Protein AF-S2EIC0-F1 (afdb_monomer_lite)

Secondary structure (DSSP, 8-state):
-EEE-PPPHHHHHHHHHHHHHHHHHHHHHTS-TTS-EEEEEEE-S---HHHHHHHHHHHHHHHHHHHHHSEEEEEETTEEEEEEEGGGHHHHHHHHHHHT--SS-BPPP----HHHHHHHHHHHHHTTS-TTS-EEEEEE-HHHHHT-STTHHHHHHHHHHHHHT-TTEEEEEEEEEES--PPPEEEEETTEEEEEEE-SS-EEEEEEEE-TT--S-PPPHHHHHHHHHHHHH-TTTT-

Foldseek 3Di:
DEEEQDDDPQLVLQVVLQVLLVVLLVCLQPVDPVWGKAKWKEAAGRDDPVRSVVVSVVVVVQSVVCSVVQKGWDDDPRMTMIIGTPVCVVVRVVVCVVVVTDDRYHTHDDPDPVLVSVLVVLVVVVVVDDLVAADEYEYEDASVVSPPDPCVVVSLVSNLVSQQVRLNYFKYKYKYKDFDDDDWDWDDDPLWIWTWDDDPGMIMIMIIHGHPNNDPDDDDPVNSVVVVVCVVPDPDPDD

Organism: NCBI:txid859192

Structure (mmCIF, N/CA/C/O backbone):
data_AF-S2EIC0-F1
#
_entry.id   AF-S2EIC0-F1
#
loop_
_atom_site.group_PDB
_atom_site.id
_atom_site.type_symbol
_atom_site.label_atom_id
_atom_site.label_alt_id
_atom_site.label_comp_id
_atom_site.label_asym_id
_atom_site.label_entity_id
_atom_site.label_seq_id
_atom_site.pdbx_PDB_ins_code
_atom_site.Cartn_x
_atom_site.Cartn_y
_atom_site.Cartn_z
_atom_site.occupancy
_atom_site.B_iso_or_equiv
_atom_site.auth_seq_id
_atom_site.auth_comp_id
_atom_site.auth_asym_id
_atom_site.auth_atom_id
_atom_site.pdbx_PDB_model_num
ATOM 1 N N . GLU A 1 1 ? -9.854 -8.308 19.779 1.00 81.88 1 GLU A N 1
ATOM 2 C CA . GLU A 1 1 ? -10.122 -9.154 18.598 1.00 81.88 1 GLU A CA 1
ATOM 3 C C . GLU A 1 1 ? -9.111 -8.840 17.506 1.00 81.88 1 GLU A C 1
ATOM 5 O O . GLU A 1 1 ? -8.704 -7.685 17.409 1.00 81.88 1 GLU A O 1
ATOM 10 N N . ILE A 1 2 ? -8.648 -9.852 16.765 1.00 85.06 2 ILE A N 1
ATOM 11 C CA . ILE A 1 2 ? -7.744 -9.679 15.619 1.00 85.06 2 ILE A CA 1
ATOM 12 C C . ILE A 1 2 ? -8.502 -10.135 14.379 1.00 85.06 2 ILE A C 1
ATOM 14 O O . ILE A 1 2 ? -8.907 -11.291 14.309 1.00 85.06 2 ILE A O 1
ATOM 18 N N . THR A 1 3 ? -8.652 -9.247 13.405 1.00 87.62 3 THR A N 1
ATOM 19 C CA . THR A 1 3 ? -9.313 -9.534 12.131 1.00 87.62 3 THR A CA 1
ATOM 20 C C . THR A 1 3 ? -8.455 -9.055 10.964 1.00 87.62 3 THR A C 1
ATOM 22 O O . THR A 1 3 ? -7.596 -8.191 11.117 1.00 87.62 3 THR A O 1
ATOM 25 N N . GLU A 1 4 ? -8.725 -9.575 9.771 1.00 85.75 4 GLU A N 1
ATOM 26 C CA . GLU A 1 4 ? -8.121 -9.128 8.518 1.00 85.75 4 GLU A CA 1
ATOM 27 C C . GLU A 1 4 ? -9.155 -8.420 7.631 1.00 85.75 4 GLU A C 1
ATOM 29 O O . GLU A 1 4 ? -10.328 -8.813 7.593 1.00 85.75 4 GLU A O 1
ATOM 34 N N . LEU A 1 5 ? -8.739 -7.356 6.939 1.00 83.19 5 LEU A N 1
ATOM 35 C CA . LEU A 1 5 ? -9.515 -6.753 5.861 1.00 83.19 5 LEU A CA 1
ATOM 36 C C . LEU A 1 5 ? -9.066 -7.362 4.533 1.00 83.19 5 LEU A C 1
ATOM 38 O O . LEU A 1 5 ? -7.955 -7.132 4.067 1.00 83.19 5 LEU A O 1
ATOM 42 N N . THR A 1 6 ? -9.947 -8.127 3.891 1.00 82.12 6 THR A N 1
ATOM 43 C CA . THR A 1 6 ? -9.645 -8.666 2.562 1.00 82.12 6 THR A CA 1
ATOM 44 C C . THR A 1 6 ? -9.533 -7.526 1.546 1.00 82.12 6 THR A C 1
ATOM 46 O O . THR A 1 6 ? -10.425 -6.672 1.536 1.00 82.12 6 THR A O 1
ATOM 49 N N . PRO A 1 7 ? -8.544 -7.525 0.637 1.00 77.56 7 PRO A N 1
ATOM 50 C CA . PRO A 1 7 ? -8.437 -6.515 -0.416 1.00 77.56 7 PRO A CA 1
ATOM 51 C C . PRO A 1 7 ? -9.708 -6.421 -1.273 1.00 77.56 7 PRO A C 1
ATOM 53 O O . PRO A 1 7 ? -10.379 -7.435 -1.507 1.00 77.56 7 PRO A O 1
ATOM 56 N N . SER A 1 8 ? -10.039 -5.217 -1.751 1.00 80.44 8 SER A N 1
ATOM 57 C CA . SER A 1 8 ? -11.123 -5.020 -2.722 1.00 80.44 8 SER A CA 1
ATOM 58 C C . SER A 1 8 ? -10.801 -5.750 -4.028 1.00 80.44 8 SER A C 1
ATOM 60 O O . SER A 1 8 ? -9.645 -6.067 -4.302 1.00 80.44 8 SER A O 1
ATOM 62 N N . VAL A 1 9 ? -11.813 -6.020 -4.858 1.00 81.69 9 VAL A N 1
ATOM 63 C CA . VAL A 1 9 ? -11.586 -6.626 -6.184 1.00 81.69 9 VAL A CA 1
ATOM 64 C C . VAL A 1 9 ? -10.608 -5.774 -6.999 1.00 81.69 9 VAL A C 1
ATOM 66 O O . VAL A 1 9 ? -9.634 -6.303 -7.521 1.00 81.69 9 VAL A O 1
ATOM 69 N N . GLN A 1 10 ? -10.799 -4.453 -6.995 1.00 78.69 10 GLN A N 1
ATOM 70 C CA . GLN A 1 10 ? -9.907 -3.511 -7.670 1.00 78.69 10 GLN A CA 1
ATOM 71 C C . GLN A 1 10 ? -8.484 -3.541 -7.094 1.00 78.69 10 GLN A C 1
ATOM 73 O O . GLN A 1 10 ? -7.528 -3.605 -7.859 1.00 78.69 10 GLN A O 1
ATOM 78 N N . ALA A 1 11 ? -8.323 -3.586 -5.765 1.00 79.50 11 ALA A N 1
ATOM 79 C CA . ALA A 1 11 ? -7.004 -3.721 -5.144 1.00 79.50 11 ALA A CA 1
ATOM 80 C C . ALA A 1 11 ? -6.322 -5.044 -5.531 1.00 79.50 11 ALA A C 1
ATOM 82 O O . ALA A 1 11 ? -5.130 -5.057 -5.823 1.00 79.50 11 ALA A O 1
ATOM 83 N N . LYS A 1 12 ? -7.065 -6.160 -5.598 1.00 84.00 12 LYS A N 1
ATOM 84 C CA . LYS A 1 12 ? -6.517 -7.450 -6.056 1.00 84.00 12 LYS A CA 1
ATOM 85 C C . LYS A 1 12 ? -6.036 -7.382 -7.503 1.00 84.00 12 LYS A C 1
ATOM 87 O O . LYS A 1 12 ? -4.957 -7.885 -7.805 1.00 84.00 12 LYS A O 1
ATOM 92 N N . GLU A 1 13 ? -6.813 -6.770 -8.390 1.00 84.38 13 GLU A N 1
ATOM 93 C CA . GLU A 1 13 ? -6.447 -6.599 -9.802 1.00 84.38 13 GLU A CA 1
ATOM 94 C C . GLU A 1 13 ? -5.224 -5.685 -9.972 1.00 84.38 13 GLU A C 1
ATOM 96 O O . GLU A 1 13 ? -4.312 -5.994 -10.746 1.00 84.38 13 GLU A O 1
ATOM 101 N N . SER A 1 14 ? -5.172 -4.592 -9.208 1.00 85.50 14 SER A N 1
ATOM 102 C CA . SER A 1 14 ? -4.033 -3.675 -9.147 1.00 85.50 14 SER A CA 1
ATOM 103 C C . SER A 1 14 ? -2.765 -4.364 -8.643 1.00 85.50 14 SER A C 1
ATOM 105 O O . SER A 1 14 ? -1.735 -4.289 -9.312 1.00 85.50 14 SER A O 1
ATOM 107 N N . ASN A 1 15 ? -2.850 -5.113 -7.539 1.00 83.75 15 ASN A N 1
ATOM 108 C CA . ASN A 1 15 ? -1.726 -5.884 -7.000 1.00 83.75 15 ASN A CA 1
ATOM 109 C C . ASN A 1 15 ? -1.247 -6.942 -7.998 1.00 83.75 15 ASN A C 1
ATOM 111 O O . ASN A 1 15 ? -0.061 -7.019 -8.281 1.00 83.75 15 ASN A O 1
ATOM 115 N N . THR A 1 16 ? -2.169 -7.682 -8.622 1.00 88.19 16 THR A N 1
ATOM 116 C CA . THR A 1 16 ? -1.823 -8.680 -9.651 1.00 88.19 16 THR A CA 1
ATOM 117 C C . THR A 1 16 ? -1.050 -8.044 -10.809 1.00 88.19 16 THR A C 1
ATOM 119 O O . THR A 1 16 ? -0.043 -8.581 -11.264 1.00 88.19 16 THR A O 1
ATOM 122 N N . THR A 1 17 ? -1.501 -6.875 -11.274 1.00 90.31 17 THR A N 1
ATOM 123 C CA . THR A 1 17 ? -0.825 -6.119 -12.339 1.00 90.31 17 THR A CA 1
ATOM 124 C C . THR A 1 17 ? 0.588 -5.713 -11.914 1.00 90.31 17 THR A C 1
ATOM 126 O O . THR A 1 17 ? 1.543 -5.897 -12.672 1.00 90.31 17 THR A O 1
ATOM 129 N N . PHE A 1 18 ? 0.721 -5.167 -10.704 1.00 90.62 18 PHE A N 1
ATOM 130 C CA . PHE A 1 18 ? 1.993 -4.710 -10.155 1.00 90.62 18 PHE A CA 1
ATOM 131 C C . PHE A 1 18 ? 2.989 -5.856 -9.952 1.00 90.62 18 PHE A C 1
ATOM 133 O O . PHE A 1 18 ? 4.148 -5.735 -10.351 1.00 90.62 18 PHE A O 1
ATOM 140 N N . ASP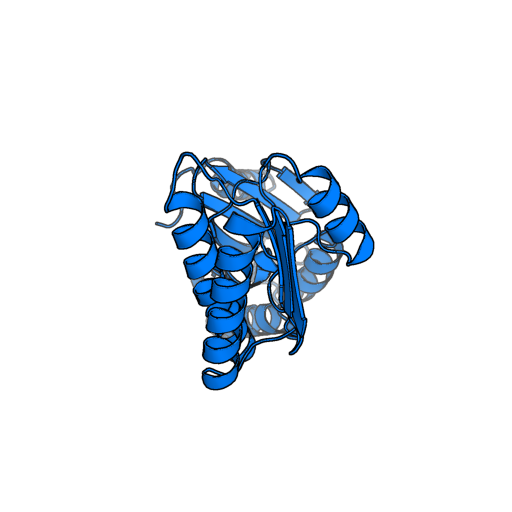 A 1 19 ? 2.542 -6.970 -9.375 1.00 87.88 19 ASP A N 1
ATOM 141 C CA . ASP A 1 19 ? 3.379 -8.117 -9.020 1.00 87.88 19 ASP A CA 1
ATOM 142 C C . ASP A 1 19 ? 3.948 -8.809 -10.261 1.00 87.88 19 ASP A C 1
ATOM 144 O O . ASP A 1 19 ? 5.146 -9.098 -10.324 1.00 87.88 19 ASP A O 1
ATOM 148 N N . GLU A 1 20 ? 3.121 -9.032 -11.285 1.00 92.81 20 GLU A N 1
ATOM 149 C CA . GLU A 1 20 ? 3.559 -9.672 -12.529 1.00 92.81 20 GLU A CA 1
ATOM 150 C C . GLU A 1 20 ? 4.578 -8.809 -13.286 1.00 92.81 20 GLU A C 1
ATOM 152 O O . GLU A 1 20 ? 5.596 -9.317 -13.765 1.00 92.81 20 GLU A O 1
ATOM 157 N N . ILE A 1 21 ? 4.371 -7.489 -13.340 1.00 93.00 21 ILE A N 1
ATOM 158 C CA . ILE A 1 21 ? 5.347 -6.573 -13.944 1.00 93.00 21 ILE A CA 1
ATOM 159 C C . ILE A 1 21 ? 6.628 -6.518 -13.104 1.00 93.00 21 ILE A C 1
ATOM 161 O O . ILE A 1 21 ? 7.723 -6.669 -13.652 1.00 93.00 21 ILE A O 1
ATOM 165 N N . SER A 1 22 ? 6.512 -6.366 -11.782 1.00 89.06 22 SER A N 1
ATOM 166 C CA . SER A 1 22 ? 7.652 -6.350 -10.855 1.00 89.06 22 SER A CA 1
ATOM 167 C C . SER A 1 22 ? 8.526 -7.582 -11.033 1.00 89.06 22 SER A C 1
ATOM 169 O O . SER A 1 22 ? 9.744 -7.474 -11.176 1.00 89.06 22 SER A O 1
ATOM 171 N N . LYS A 1 23 ? 7.908 -8.764 -11.094 1.00 90.19 23 LYS A N 1
ATOM 172 C CA . LYS A 1 23 ? 8.591 -10.040 -11.306 1.00 90.19 23 LYS A CA 1
ATOM 173 C C . LYS A 1 23 ? 9.424 -10.034 -12.587 1.00 90.19 23 LYS A C 1
ATOM 175 O O . LYS A 1 23 ? 10.588 -10.432 -12.549 1.00 90.19 23 LYS A O 1
ATOM 180 N N . VAL A 1 24 ? 8.872 -9.547 -13.699 1.00 93.12 24 VAL A N 1
ATOM 181 C CA . VAL A 1 24 ? 9.588 -9.455 -14.984 1.00 93.12 24 VAL A CA 1
ATOM 182 C C . VAL A 1 24 ? 10.775 -8.494 -14.896 1.00 93.12 24 VAL A C 1
ATOM 184 O O . VAL A 1 24 ? 11.861 -8.821 -15.386 1.00 93.12 24 VAL A O 1
ATOM 187 N N . LEU A 1 25 ? 10.598 -7.337 -14.251 1.00 90.56 25 LEU A N 1
ATOM 188 C CA . LEU A 1 25 ? 11.666 -6.352 -14.050 1.00 90.56 25 LEU A CA 1
ATOM 189 C C . LEU A 1 25 ? 12.803 -6.927 -13.196 1.00 90.56 25 LEU A C 1
ATOM 191 O O . LEU A 1 25 ? 13.965 -6.878 -13.603 1.00 90.56 25 LEU A O 1
ATOM 195 N N . PHE A 1 26 ? 12.475 -7.534 -12.052 1.00 87.00 26 PHE A N 1
ATOM 196 C CA . PHE A 1 26 ? 13.451 -8.149 -11.152 1.00 87.00 26 PHE A CA 1
ATOM 197 C C . PHE A 1 26 ? 14.226 -9.281 -11.832 1.00 87.00 26 PHE A C 1
ATOM 199 O O . PHE A 1 26 ? 15.456 -9.304 -11.776 1.00 87.00 26 PHE A O 1
ATOM 206 N N . GLN A 1 27 ? 13.536 -10.184 -12.533 1.00 88.25 27 GLN A N 1
ATOM 207 C CA . GLN A 1 27 ? 14.180 -11.281 -13.261 1.00 88.25 27 GLN A CA 1
ATOM 208 C C . GLN A 1 27 ? 15.156 -10.778 -14.331 1.00 88.25 27 GLN A C 1
ATOM 210 O O . GLN A 1 27 ? 16.226 -11.357 -14.514 1.00 88.25 27 GLN A O 1
ATOM 215 N N . ASN A 1 28 ? 14.817 -9.695 -15.035 1.00 87.00 28 ASN A N 1
ATOM 216 C CA . ASN A 1 28 ? 15.671 -9.157 -16.092 1.00 87.00 28 ASN A CA 1
ATOM 217 C C . ASN A 1 28 ? 16.837 -8.317 -15.576 1.00 87.00 28 ASN A C 1
ATOM 219 O O . ASN A 1 28 ? 17.899 -8.338 -16.203 1.00 87.00 28 ASN A O 1
ATOM 223 N N . ARG A 1 29 ? 16.669 -7.627 -14.444 1.00 81.81 29 ARG A N 1
ATOM 224 C CA . ARG A 1 29 ? 17.733 -6.842 -13.806 1.00 81.81 29 ARG A CA 1
ATOM 225 C C . ARG A 1 29 ? 18.916 -7.713 -13.383 1.00 81.81 29 ARG A C 1
ATOM 227 O O . ARG A 1 29 ? 20.058 -7.298 -13.540 1.00 81.81 29 ARG A O 1
ATOM 234 N N . PHE A 1 30 ? 18.649 -8.923 -12.890 1.00 76.69 30 PHE A N 1
ATOM 235 C CA . PHE A 1 30 ? 19.679 -9.843 -12.390 1.00 76.69 30 PHE A CA 1
ATOM 236 C C . PHE A 1 30 ? 20.139 -10.898 -13.405 1.00 76.69 30 PHE A C 1
ATOM 238 O O . PHE A 1 30 ? 20.961 -11.749 -13.072 1.00 76.69 30 PHE A O 1
ATOM 245 N N . LYS A 1 31 ? 19.635 -10.860 -14.645 1.00 81.75 31 LYS A N 1
ATOM 246 C CA . LYS A 1 31 ? 19.957 -11.869 -15.666 1.00 81.75 31 LYS A CA 1
ATOM 247 C C . LYS A 1 31 ? 21.426 -11.833 -16.110 1.00 81.75 31 LYS A C 1
ATOM 249 O O . LYS A 1 31 ? 21.977 -12.879 -16.435 1.00 81.75 31 LYS A O 1
ATOM 254 N N . ASP A 1 32 ? 22.051 -10.655 -16.127 1.00 79.69 32 ASP A N 1
ATOM 255 C CA . ASP A 1 32 ? 23.472 -10.479 -16.450 1.00 79.69 32 ASP A CA 1
ATOM 256 C C . ASP A 1 32 ? 24.125 -9.498 -15.455 1.00 79.69 32 ASP A C 1
ATOM 258 O O . ASP A 1 32 ? 23.888 -8.290 -15.543 1.00 79.69 32 ASP A O 1
ATOM 262 N N . PRO A 1 33 ? 24.974 -9.980 -14.527 1.00 74.75 33 PRO A N 1
ATOM 263 C CA . PRO A 1 33 ? 25.635 -9.133 -13.534 1.00 74.75 33 PRO A CA 1
ATOM 264 C C . PRO A 1 33 ? 26.516 -8.030 -14.134 1.00 74.75 33 PRO A C 1
ATOM 266 O O . PRO A 1 33 ? 26.789 -7.042 -13.455 1.00 74.75 33 PRO A O 1
ATOM 269 N N . LYS A 1 34 ? 26.983 -8.194 -15.381 1.00 77.38 34 LYS A N 1
ATOM 270 C CA . LYS A 1 34 ? 27.859 -7.235 -16.074 1.00 77.38 34 LYS A CA 1
ATOM 271 C C . LYS A 1 34 ? 27.089 -6.205 -16.900 1.00 77.38 34 LYS A C 1
ATOM 273 O O . LYS A 1 34 ? 27.699 -5.27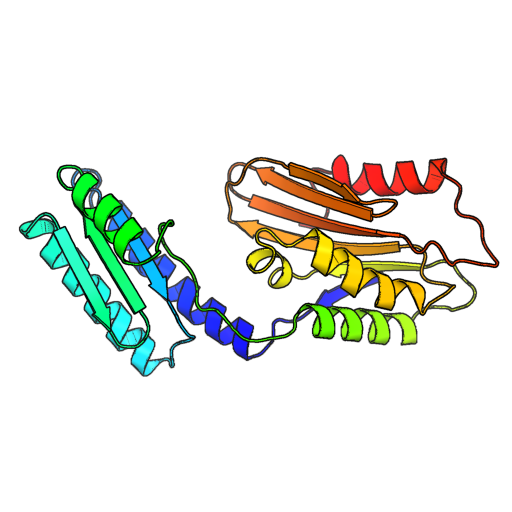3 -17.415 1.00 77.38 34 LYS A O 1
ATOM 278 N N . LYS A 1 35 ? 25.778 -6.385 -17.061 1.00 81.06 35 LYS A N 1
ATOM 279 C CA . LYS A 1 35 ? 24.897 -5.517 -17.850 1.00 81.06 35 LYS A CA 1
ATOM 280 C C . LYS A 1 35 ? 23.651 -5.193 -17.042 1.00 81.06 35 LYS A C 1
ATOM 282 O O . LYS A 1 35 ? 22.539 -5.574 -17.415 1.00 81.06 35 LYS A O 1
ATOM 287 N N . GLN A 1 36 ? 23.861 -4.520 -15.913 1.00 86.50 36 GLN A N 1
ATOM 288 C CA . GLN A 1 36 ? 22.753 -4.069 -15.085 1.00 86.50 36 GLN A CA 1
ATOM 289 C C . GLN A 1 36 ? 21.907 -3.065 -15.866 1.00 86.50 36 GLN A C 1
ATOM 291 O O . GLN A 1 36 ? 22.418 -2.159 -16.521 1.00 86.50 36 GLN A O 1
ATOM 296 N N . ILE A 1 37 ? 20.596 -3.277 -15.813 1.00 92.25 37 ILE A N 1
ATOM 297 C CA . ILE A 1 37 ? 19.609 -2.389 -16.415 1.00 92.25 37 ILE A CA 1
ATOM 298 C C . ILE A 1 37 ? 18.901 -1.678 -15.278 1.00 92.25 37 ILE A C 1
ATOM 300 O O . ILE A 1 37 ? 18.355 -2.310 -14.369 1.00 92.25 37 ILE A O 1
ATOM 304 N N . ASN A 1 38 ? 18.911 -0.358 -15.355 1.00 92.81 38 ASN A N 1
ATOM 305 C CA . ASN A 1 38 ? 18.176 0.521 -14.470 1.00 92.81 38 ASN A CA 1
ATOM 306 C C . ASN A 1 38 ? 16.827 0.834 -15.114 1.00 92.81 38 ASN A C 1
ATOM 308 O O . ASN A 1 38 ? 16.725 0.924 -16.337 1.00 92.81 38 ASN A O 1
ATOM 312 N N . CYS A 1 39 ? 15.788 0.965 -14.298 1.00 94.81 39 CYS A N 1
ATOM 313 C CA . CYS A 1 39 ? 14.422 1.153 -14.765 1.00 94.81 39 CYS A CA 1
ATOM 314 C C . CYS A 1 39 ? 13.718 2.202 -13.909 1.00 94.81 39 CYS A C 1
ATOM 316 O O . CYS A 1 39 ? 13.943 2.263 -12.700 1.00 94.81 39 CYS A O 1
ATOM 318 N N . LEU A 1 40 ? 12.854 2.984 -14.548 1.00 94.56 40 LEU A N 1
ATOM 319 C CA . LEU A 1 40 ? 11.779 3.736 -13.912 1.00 94.56 40 LEU A CA 1
ATOM 320 C C . LEU A 1 40 ? 10.476 3.341 -14.601 1.00 94.56 40 LEU A C 1
ATOM 322 O O . LEU A 1 40 ? 10.443 3.176 -15.823 1.00 94.56 40 LEU A O 1
ATOM 326 N N . GLY A 1 41 ? 9.416 3.164 -13.823 1.00 93.88 41 GLY A N 1
ATOM 327 C CA . GLY A 1 41 ? 8.155 2.642 -14.329 1.00 93.88 41 GLY A CA 1
ATOM 328 C C . GLY A 1 41 ? 6.959 3.218 -13.598 1.00 93.88 41 GLY A C 1
ATOM 329 O O . GLY A 1 41 ? 7.026 3.455 -12.399 1.00 93.88 41 GLY A O 1
ATOM 330 N N . LYS A 1 42 ? 5.853 3.407 -14.312 1.00 93.38 42 LYS A N 1
ATOM 331 C CA . LYS A 1 42 ? 4.557 3.791 -13.756 1.00 93.38 42 LYS A CA 1
ATOM 332 C C . LYS A 1 42 ? 3.446 3.053 -14.473 1.00 93.38 42 LYS A C 1
ATOM 334 O O . LYS A 1 42 ? 3.429 2.970 -15.703 1.00 93.38 42 LYS A O 1
ATOM 339 N N . ILE A 1 43 ? 2.522 2.520 -13.693 1.00 93.50 43 ILE A N 1
ATOM 340 C CA . ILE A 1 43 ? 1.308 1.871 -14.163 1.00 93.50 43 ILE A CA 1
ATOM 341 C C . ILE A 1 43 ? 0.161 2.776 -13.719 1.00 93.50 43 ILE A C 1
ATOM 343 O O . ILE A 1 43 ? 0.012 3.025 -12.533 1.00 93.50 43 ILE A O 1
ATOM 347 N N . ASP A 1 44 ? -0.634 3.293 -14.650 1.00 89.12 44 ASP A N 1
ATOM 348 C CA . ASP A 1 44 ? -1.702 4.251 -14.337 1.00 89.12 44 ASP A CA 1
ATOM 349 C C . ASP A 1 44 ? -3.010 3.553 -13.923 1.00 89.12 44 ASP A C 1
ATOM 351 O O . ASP A 1 44 ? -3.874 4.169 -13.308 1.00 89.12 44 ASP A O 1
ATOM 355 N N . LYS A 1 45 ? -3.194 2.276 -14.290 1.00 88.12 45 LYS A N 1
ATOM 356 C CA . LYS A 1 45 ? -4.424 1.507 -14.036 1.00 88.12 45 LYS A CA 1
ATOM 357 C C . LYS A 1 45 ? -4.175 0.002 -13.996 1.00 88.12 45 LYS A C 1
ATOM 359 O O . LYS A 1 45 ? -3.218 -0.482 -14.601 1.00 88.12 45 LYS A O 1
ATOM 364 N N . SER A 1 46 ? -5.067 -0.745 -13.346 1.00 89.25 46 SER A N 1
ATOM 365 C CA . SER A 1 46 ? -5.053 -2.206 -13.424 1.00 89.25 46 SER A CA 1
ATOM 366 C C . SER A 1 46 ? -5.216 -2.676 -14.876 1.00 89.25 46 SER A C 1
ATOM 368 O O . SER A 1 46 ? -5.913 -2.062 -15.694 1.00 89.25 46 SER A O 1
ATOM 370 N N . LEU A 1 47 ? -4.526 -3.761 -15.222 1.00 90.19 47 LEU A N 1
ATOM 371 C CA . LEU A 1 47 ? -4.535 -4.320 -16.567 1.00 90.19 47 LEU A CA 1
ATOM 372 C C . LEU A 1 47 ? -5.311 -5.634 -16.577 1.00 90.19 47 LEU A C 1
ATOM 374 O O . LEU A 1 47 ? -5.079 -6.524 -15.763 1.00 90.19 47 LEU A O 1
ATOM 378 N N . SER A 1 48 ? -6.203 -5.784 -17.560 1.00 91.38 48 SER A N 1
ATOM 379 C CA . SER A 1 48 ? -6.795 -7.090 -17.858 1.00 91.38 48 SER A CA 1
ATOM 380 C C . SER A 1 48 ? -5.697 -8.087 -18.235 1.00 91.38 48 SER A C 1
ATOM 382 O O . SER A 1 48 ? -4.673 -7.690 -18.793 1.00 91.38 48 SER A O 1
ATOM 384 N N . LYS A 1 49 ? -5.913 -9.385 -18.001 1.00 91.94 49 LYS A N 1
ATOM 385 C CA . LYS A 1 49 ? -4.907 -10.418 -18.297 1.00 91.94 49 LYS A CA 1
ATOM 386 C C . LYS A 1 49 ? -4.342 -10.345 -19.737 1.00 91.94 49 LYS A C 1
ATOM 388 O O . LYS A 1 49 ? -3.120 -10.312 -19.862 1.00 91.94 49 LYS A O 1
ATOM 393 N N . PRO A 1 50 ? -5.150 -10.212 -20.812 1.00 94.50 50 PRO A N 1
ATOM 394 C CA . PRO A 1 50 ? -4.608 -10.065 -22.170 1.00 94.50 50 PRO A CA 1
ATOM 395 C C . PRO A 1 50 ? -3.786 -8.783 -22.366 1.00 94.50 50 PRO A C 1
ATOM 397 O O . PRO A 1 50 ? -2.761 -8.789 -23.045 1.00 94.50 50 PRO A O 1
ATOM 400 N N . SER A 1 51 ? -4.215 -7.667 -21.762 1.00 94.12 51 SER A N 1
ATOM 401 C CA . SER A 1 51 ? -3.443 -6.419 -21.785 1.00 94.12 51 SER A CA 1
ATOM 402 C C . SER A 1 51 ? -2.114 -6.579 -21.054 1.00 94.12 51 SER A C 1
ATOM 404 O O . SER A 1 51 ? -1.091 -6.1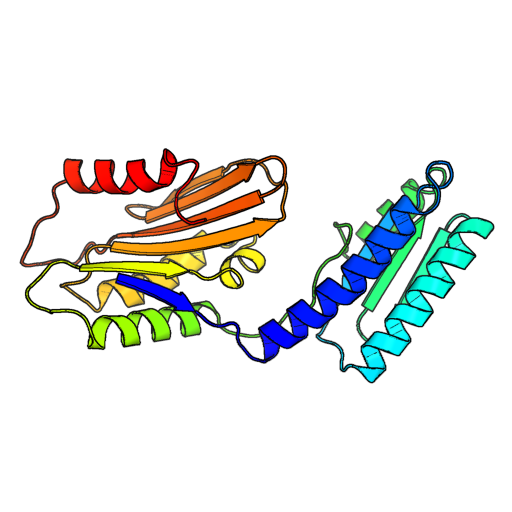39 -21.565 1.00 94.12 51 SER A O 1
ATOM 406 N N . LEU A 1 52 ? -2.119 -7.222 -19.888 1.00 94.56 52 LEU A N 1
ATOM 407 C CA . LEU A 1 52 ? -0.933 -7.466 -19.076 1.00 94.56 52 LEU A CA 1
ATOM 408 C C . LEU A 1 52 ? 0.100 -8.308 -19.834 1.00 94.56 52 LEU A C 1
ATOM 410 O O . LEU A 1 52 ? 1.261 -7.919 -19.901 1.00 94.56 52 LEU A O 1
ATOM 414 N N . GLU A 1 53 ? -0.323 -9.395 -20.484 1.00 95.69 53 GLU A N 1
ATOM 415 C CA . GLU A 1 53 ? 0.548 -10.238 -21.319 1.00 95.69 53 GLU A CA 1
ATOM 416 C C . GLU A 1 53 ? 1.188 -9.439 -22.469 1.00 95.69 53 GLU A C 1
ATOM 418 O O . GLU A 1 5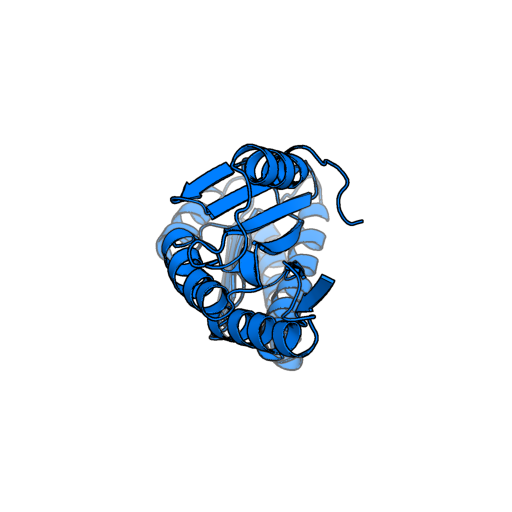3 ? 2.399 -9.520 -22.700 1.00 95.69 53 GLU A O 1
ATOM 423 N N . LEU A 1 54 ? 0.400 -8.598 -23.150 1.00 96.06 54 LEU A N 1
ATOM 424 C CA . LEU A 1 54 ? 0.901 -7.710 -24.202 1.00 96.06 54 LEU A CA 1
ATOM 425 C C . LEU A 1 54 ? 1.927 -6.700 -23.663 1.00 96.06 54 LEU A C 1
ATOM 427 O O . LEU A 1 54 ? 2.949 -6.452 -24.305 1.00 96.06 54 LEU A O 1
ATOM 431 N N . ILE A 1 55 ? 1.658 -6.104 -22.500 1.00 97.06 55 ILE A N 1
ATOM 432 C CA . ILE A 1 55 ? 2.545 -5.119 -21.870 1.00 97.06 55 ILE A CA 1
ATOM 433 C C . ILE A 1 55 ? 3.844 -5.757 -21.405 1.00 97.06 55 ILE A C 1
ATOM 435 O O . ILE A 1 55 ? 4.907 -5.218 -21.700 1.00 97.06 55 ILE A O 1
ATOM 439 N N . ILE A 1 56 ? 3.780 -6.927 -20.776 1.00 97.25 56 ILE A N 1
ATOM 440 C CA . ILE A 1 56 ? 4.964 -7.699 -20.394 1.00 97.25 56 ILE A CA 1
ATOM 441 C C . ILE A 1 56 ? 5.827 -7.995 -21.624 1.00 97.25 56 ILE A C 1
ATOM 443 O O . ILE A 1 56 ? 7.037 -7.777 -21.587 1.00 97.25 56 ILE A O 1
ATOM 447 N N . SER A 1 57 ? 5.220 -8.413 -22.740 1.00 97.06 57 SER A N 1
ATOM 448 C CA . SER A 1 57 ? 5.956 -8.647 -23.987 1.00 97.06 57 SER A CA 1
ATOM 449 C C . SER A 1 57 ? 6.672 -7.384 -24.483 1.00 97.06 57 SER A C 1
ATOM 451 O O . SER A 1 57 ? 7.856 -7.436 -24.817 1.00 97.06 57 SER A O 1
ATOM 453 N N . LYS A 1 58 ? 5.997 -6.227 -24.469 1.00 97.75 58 LYS A N 1
ATOM 454 C CA . LYS A 1 58 ? 6.600 -4.943 -24.865 1.00 97.75 58 LYS A CA 1
ATOM 455 C C . LYS A 1 58 ? 7.712 -4.490 -23.920 1.00 97.75 58 LYS A C 1
ATOM 457 O O . LYS A 1 58 ? 8.732 -3.999 -24.397 1.00 97.75 58 LYS A O 1
ATOM 462 N N . ILE A 1 59 ? 7.546 -4.686 -22.611 1.00 96.88 59 ILE A N 1
ATOM 463 C CA . ILE A 1 59 ? 8.579 -4.407 -21.604 1.00 96.88 59 ILE A CA 1
ATOM 464 C C . ILE A 1 59 ? 9.828 -5.240 -21.896 1.00 96.88 59 ILE A C 1
ATOM 466 O O . ILE A 1 59 ? 10.918 -4.684 -21.991 1.00 96.88 59 ILE A O 1
ATOM 470 N N . ILE A 1 60 ? 9.676 -6.550 -22.118 1.00 96.38 60 ILE A N 1
ATOM 471 C CA . ILE A 1 60 ? 10.798 -7.443 -22.442 1.00 96.38 60 ILE A CA 1
ATOM 472 C C . ILE A 1 60 ? 11.510 -6.981 -23.721 1.00 96.38 60 ILE A C 1
ATOM 474 O O . ILE A 1 60 ? 12.733 -6.866 -23.732 1.00 96.38 60 ILE A O 1
ATOM 478 N N . GLN A 1 61 ? 10.759 -6.633 -24.769 1.00 96.75 61 GLN A N 1
ATOM 479 C CA . GLN A 1 61 ? 11.338 -6.111 -26.011 1.00 96.75 61 GLN A CA 1
ATOM 480 C C . GLN A 1 61 ? 12.117 -4.803 -25.799 1.00 96.75 61 GLN A C 1
ATOM 482 O O . GLN A 1 61 ? 13.173 -4.621 -26.403 1.00 96.75 61 GLN A O 1
ATOM 487 N N . CYS A 1 62 ? 11.626 -3.893 -24.953 1.00 96.88 62 CYS A N 1
ATOM 488 C CA . CYS A 1 62 ? 12.327 -2.640 -24.652 1.00 96.88 62 CYS A CA 1
ATOM 489 C C . CYS A 1 62 ? 13.590 -2.875 -23.826 1.00 96.88 62 CYS A C 1
ATOM 491 O O . CYS A 1 62 ? 14.621 -2.276 -24.114 1.00 96.88 62 CYS A O 1
ATOM 493 N N . ILE A 1 63 ? 13.546 -3.799 -22.863 1.00 95.31 63 ILE A N 1
ATOM 494 C CA . ILE A 1 63 ? 14.725 -4.245 -22.111 1.00 95.31 63 ILE A CA 1
ATOM 495 C C . ILE A 1 63 ? 15.787 -4.797 -23.069 1.00 95.31 63 ILE A C 1
ATOM 497 O O . ILE A 1 63 ? 16.959 -4.438 -22.965 1.00 95.31 63 ILE A O 1
ATOM 501 N N . ASP A 1 64 ? 15.394 -5.644 -24.022 1.00 94.38 64 ASP A N 1
ATOM 502 C CA . ASP A 1 64 ? 16.326 -6.223 -24.992 1.00 94.38 64 ASP A CA 1
ATOM 503 C C . ASP A 1 64 ? 16.933 -5.164 -25.919 1.00 94.38 64 ASP A C 1
ATOM 505 O O . ASP A 1 64 ? 18.145 -5.164 -26.130 1.00 94.38 64 ASP A O 1
ATOM 509 N N . LYS A 1 65 ? 16.135 -4.209 -26.407 1.00 96.31 65 LYS A N 1
ATOM 510 C CA . LYS A 1 65 ? 16.641 -3.075 -27.196 1.00 96.31 65 LYS A CA 1
ATOM 511 C C . LYS A 1 65 ? 17.566 -2.165 -26.383 1.00 96.31 65 LYS A C 1
ATOM 513 O O . LYS A 1 65 ? 18.605 -1.748 -26.891 1.00 96.31 65 LYS A O 1
ATOM 518 N N . CYS A 1 66 ? 17.260 -1.927 -25.106 1.00 96.19 66 CYS A N 1
ATOM 519 C CA . CYS A 1 66 ? 18.091 -1.127 -24.205 1.00 96.19 66 CYS A CA 1
ATOM 520 C C . CYS A 1 66 ? 19.495 -1.724 -24.056 1.00 96.19 66 CYS A C 1
ATOM 522 O O . CYS A 1 66 ? 20.473 -0.983 -23.986 1.00 96.19 66 CYS A O 1
ATOM 524 N N . ARG A 1 67 ? 19.626 -3.059 -24.067 1.00 93.06 67 ARG A N 1
ATOM 525 C CA . ARG A 1 67 ? 20.936 -3.736 -24.014 1.00 93.06 67 ARG A CA 1
ATOM 526 C C . ARG A 1 67 ? 21.822 -3.431 -25.223 1.00 93.06 67 ARG A C 1
ATOM 528 O O . ARG A 1 67 ? 23.038 -3.594 -25.123 1.00 93.06 67 ARG A O 1
ATOM 535 N N . THR A 1 68 ? 21.235 -3.035 -26.350 1.00 93.44 68 THR A N 1
ATOM 536 C CA . THR A 1 68 ? 21.954 -2.675 -27.579 1.00 93.44 68 THR A CA 1
ATOM 537 C C . THR A 1 68 ? 22.130 -1.165 -27.710 1.00 93.44 68 THR A C 1
ATOM 539 O O . THR A 1 68 ? 23.221 -0.709 -28.040 1.00 93.44 68 THR A O 1
ATOM 542 N N . ASN A 1 69 ? 21.081 -0.394 -27.417 1.00 96.06 69 ASN A N 1
ATOM 543 C CA . ASN A 1 69 ? 21.026 1.045 -27.686 1.00 96.06 69 ASN A CA 1
ATOM 544 C C . ASN A 1 69 ? 21.435 1.911 -26.482 1.00 96.06 69 ASN A C 1
ATOM 546 O O . ASN A 1 69 ? 21.659 3.111 -26.624 1.00 96.06 69 ASN A O 1
ATOM 550 N N . GLY A 1 70 ? 21.536 1.322 -25.290 1.00 96.25 70 GLY A N 1
ATOM 551 C CA . GLY A 1 70 ? 21.889 2.007 -24.046 1.00 96.25 70 GLY A CA 1
ATOM 552 C C . GLY A 1 70 ? 20.702 2.642 -23.316 1.00 96.25 70 GLY A C 1
ATOM 553 O O . GLY A 1 70 ? 20.722 2.707 -22.089 1.00 96.25 70 GLY A O 1
ATOM 554 N N . PHE A 1 71 ? 19.667 3.078 -24.036 1.00 97.81 71 PHE A N 1
ATOM 555 C CA . PHE A 1 71 ? 18.453 3.669 -23.472 1.00 97.81 71 PHE A CA 1
ATOM 556 C C . PHE A 1 71 ? 17.240 3.343 -24.344 1.00 97.81 71 PHE A C 1
ATOM 558 O O . PHE A 1 71 ? 17.325 3.465 -25.563 1.00 97.81 71 PHE A O 1
ATOM 565 N N . GLU A 1 72 ? 16.121 2.968 -23.729 1.00 98.44 72 GLU A N 1
ATOM 566 C CA . GLU A 1 72 ? 14.847 2.736 -24.417 1.00 98.44 72 GLU A CA 1
ATOM 567 C C . GLU A 1 72 ? 13.668 3.100 -23.524 1.00 98.44 72 GLU A C 1
ATOM 569 O O . GLU A 1 72 ? 13.722 2.936 -22.304 1.00 98.44 72 GLU A O 1
ATOM 574 N N . GLU A 1 73 ? 12.569 3.516 -24.143 1.00 97.88 73 GLU A N 1
ATOM 575 C CA . GLU A 1 73 ? 11.329 3.842 -23.448 1.00 97.88 73 GLU A CA 1
ATOM 576 C C . GLU A 1 73 ? 10.124 3.126 -24.054 1.00 97.88 73 GLU A C 1
ATOM 578 O O . GLU A 1 73 ? 10.086 2.761 -25.230 1.00 97.88 73 GLU A O 1
ATOM 583 N N . PHE A 1 74 ? 9.103 2.945 -23.225 1.00 97.56 74 PHE A N 1
ATOM 584 C CA . PHE A 1 74 ? 7.810 2.434 -23.627 1.00 97.56 74 PHE A CA 1
ATOM 585 C C . PHE A 1 74 ? 6.698 3.199 -22.922 1.00 97.56 74 PHE A C 1
ATOM 587 O O . PHE A 1 74 ? 6.526 3.099 -21.709 1.00 97.56 74 PHE A O 1
ATOM 594 N N . ILE A 1 75 ? 5.903 3.925 -23.704 1.00 97.50 75 ILE A N 1
ATOM 595 C CA . ILE A 1 75 ? 4.726 4.649 -23.229 1.00 97.50 75 ILE A CA 1
ATOM 596 C C . ILE A 1 75 ? 3.514 4.161 -24.020 1.00 97.50 75 ILE A C 1
ATOM 598 O O . ILE A 1 75 ? 3.490 4.216 -25.250 1.00 97.50 75 ILE A O 1
ATOM 602 N N . GLY A 1 76 ? 2.489 3.672 -23.327 1.00 93.75 76 GLY A N 1
ATOM 603 C CA . GLY A 1 76 ? 1.239 3.274 -23.968 1.00 93.75 76 GLY A CA 1
ATOM 604 C C . GLY A 1 76 ? 0.359 2.402 -23.088 1.00 93.75 76 GLY A C 1
ATOM 605 O O . GLY A 1 76 ? 0.824 1.790 -22.137 1.00 93.75 76 GLY A O 1
ATOM 606 N N . ASN A 1 77 ? -0.932 2.320 -23.423 1.00 91.25 77 ASN A N 1
ATOM 607 C CA . ASN A 1 77 ? -1.911 1.460 -22.739 1.00 91.25 77 ASN A CA 1
ATOM 608 C C . ASN A 1 77 ? -2.001 1.667 -21.209 1.00 91.25 77 ASN A C 1
ATOM 610 O O . ASN A 1 77 ? -2.361 0.740 -20.486 1.00 91.25 77 ASN A O 1
ATOM 614 N N . GLY A 1 78 ? -1.725 2.882 -20.723 1.00 90.31 78 GLY A N 1
ATOM 615 C CA . GLY A 1 78 ? -1.740 3.203 -19.291 1.00 90.31 78 GLY A CA 1
ATOM 616 C C . GLY A 1 78 ? -0.492 2.745 -18.538 1.00 90.31 78 GLY A C 1
ATOM 617 O O . GLY A 1 78 ? -0.573 2.519 -17.337 1.00 90.31 78 GLY A O 1
ATOM 618 N N . VAL A 1 79 ? 0.637 2.564 -19.228 1.00 95.75 79 VAL A N 1
ATOM 619 C CA . VAL A 1 79 ? 1.943 2.397 -18.586 1.00 95.75 79 VAL A CA 1
ATOM 620 C C . VAL A 1 79 ? 2.998 3.302 -19.213 1.00 95.75 79 VAL A C 1
ATOM 622 O O . VAL A 1 79 ? 2.905 3.665 -20.392 1.00 95.75 79 VAL A O 1
ATOM 625 N N . LYS A 1 80 ? 4.017 3.634 -18.423 1.00 97.38 80 LYS A N 1
ATOM 626 C CA . LYS A 1 80 ? 5.207 4.379 -18.833 1.00 97.38 80 LYS A CA 1
ATOM 627 C C . LYS A 1 80 ? 6.427 3.694 -18.240 1.00 97.38 80 LYS A C 1
ATOM 629 O O . LYS A 1 80 ? 6.484 3.501 -17.032 1.00 97.38 80 LYS A O 1
ATOM 634 N N . PHE A 1 81 ? 7.392 3.347 -19.072 1.00 97.69 81 PHE A N 1
ATOM 635 C CA . PHE A 1 81 ? 8.640 2.726 -18.659 1.00 97.69 81 PHE A CA 1
ATOM 636 C C . PHE A 1 81 ? 9.806 3.358 -19.396 1.00 97.69 81 PHE A C 1
ATOM 638 O O . PHE A 1 81 ? 9.708 3.617 -20.593 1.00 97.69 81 PHE A O 1
ATOM 645 N N . ALA A 1 82 ? 10.921 3.515 -18.701 1.00 98.19 82 ALA A N 1
ATOM 646 C CA . ALA A 1 82 ? 12.209 3.779 -19.313 1.00 98.19 82 ALA A CA 1
ATOM 647 C C . ALA A 1 82 ? 13.266 2.858 -18.717 1.00 98.19 82 ALA A C 1
ATOM 649 O O . ALA A 1 82 ? 13.259 2.559 -17.521 1.00 98.19 82 ALA A O 1
ATOM 650 N N . PHE A 1 83 ? 14.180 2.424 -19.575 1.00 97.44 83 PHE A N 1
ATOM 651 C CA . PHE A 1 83 ? 15.282 1.534 -19.260 1.00 97.44 83 PHE A CA 1
ATOM 652 C C . PHE A 1 83 ? 16.586 2.196 -19.679 1.00 97.44 83 PHE A C 1
ATOM 654 O O . PHE A 1 83 ? 16.667 2.802 -20.748 1.00 97.44 83 PHE A O 1
ATOM 661 N N . ALA A 1 84 ? 17.613 2.068 -18.845 1.00 97.25 84 ALA A N 1
ATOM 662 C CA . ALA A 1 84 ? 18.931 2.608 -19.130 1.00 97.25 84 ALA A CA 1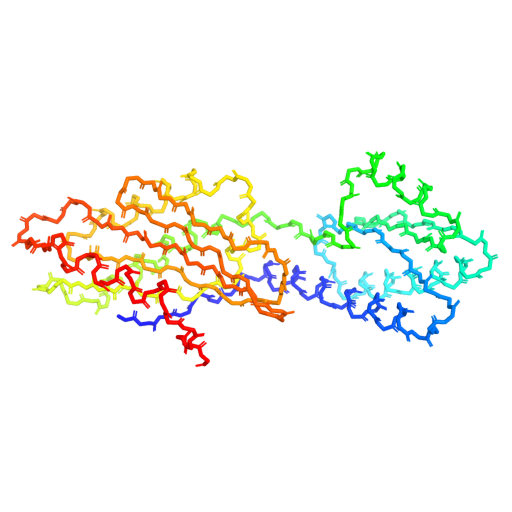
ATOM 663 C C . ALA A 1 84 ? 20.042 1.677 -18.651 1.00 97.25 84 ALA A C 1
ATOM 665 O O . ALA A 1 84 ? 19.989 1.127 -17.546 1.00 97.25 84 ALA A O 1
ATOM 666 N N . MET A 1 85 ? 21.083 1.572 -19.467 1.00 95.31 85 MET A N 1
ATOM 667 C CA . MET A 1 85 ? 22.388 1.078 -19.041 1.00 95.31 85 MET A CA 1
ATOM 668 C C . MET A 1 85 ? 23.065 2.106 -18.117 1.00 95.31 85 MET A C 1
ATOM 670 O O . MET A 1 85 ? 22.677 3.278 -18.079 1.00 95.31 85 MET A O 1
ATOM 674 N N . ASP A 1 86 ? 24.081 1.678 -17.365 1.00 93.12 86 ASP A N 1
ATOM 675 C CA . ASP A 1 86 ? 24.740 2.510 -16.344 1.00 93.12 86 ASP A CA 1
ATOM 676 C C . ASP A 1 86 ? 25.308 3.833 -16.894 1.00 93.12 86 ASP A C 1
ATOM 678 O O . ASP A 1 86 ? 25.252 4.870 -16.231 1.00 93.12 86 ASP A O 1
ATOM 682 N N . ASP A 1 87 ? 25.789 3.842 -18.138 1.00 94.88 87 ASP A N 1
ATOM 683 C CA . ASP A 1 87 ? 26.323 5.033 -18.807 1.00 94.88 87 ASP A CA 1
ATOM 684 C C . ASP A 1 87 ? 25.235 6.033 -19.249 1.00 94.88 87 ASP A C 1
ATOM 686 O O . ASP A 1 87 ? 25.546 7.172 -19.607 1.00 94.88 87 ASP A O 1
ATOM 690 N N . LYS A 1 88 ? 23.953 5.640 -19.201 1.00 97.31 88 LYS A N 1
ATOM 691 C CA . LYS A 1 88 ? 22.785 6.458 -19.575 1.00 97.31 88 LYS A CA 1
ATOM 692 C C . LYS A 1 88 ? 21.883 6.816 -18.391 1.00 97.31 88 LYS A C 1
ATOM 694 O O . LYS A 1 88 ? 20.786 7.334 -18.593 1.00 97.31 88 LYS A O 1
ATOM 699 N N . LEU A 1 89 ? 22.346 6.637 -17.152 1.00 95.44 89 LEU A N 1
ATOM 700 C CA . LEU A 1 89 ? 21.573 6.960 -15.944 1.00 95.44 89 LEU A CA 1
ATOM 701 C C . LEU A 1 89 ? 21.053 8.404 -15.892 1.00 95.44 89 LEU A C 1
ATOM 703 O O . LEU A 1 89 ? 19.954 8.641 -15.396 1.00 95.44 89 LEU A O 1
ATOM 707 N N . ASN A 1 90 ? 21.804 9.373 -16.422 1.00 97.25 90 ASN A N 1
ATOM 708 C CA . ASN A 1 90 ? 21.344 10.765 -16.475 1.00 97.25 90 ASN A CA 1
ATOM 709 C C . ASN A 1 90 ? 20.130 10.938 -17.401 1.00 97.25 90 ASN A C 1
ATOM 711 O O . ASN A 1 90 ? 19.233 11.710 -17.082 1.00 97.25 90 ASN A O 1
ATOM 715 N N . MET A 1 91 ? 20.062 10.188 -18.508 1.00 98.00 91 MET A N 1
ATOM 716 C CA . MET A 1 91 ? 18.885 10.199 -19.385 1.00 98.00 91 MET A CA 1
ATOM 717 C C . MET A 1 91 ? 17.668 9.618 -18.669 1.00 98.00 91 MET A C 1
ATOM 719 O O . MET A 1 91 ? 16.587 10.191 -18.753 1.00 98.00 91 MET A O 1
ATOM 723 N N . LEU A 1 92 ? 17.859 8.536 -17.907 1.00 97.25 92 LEU A N 1
ATOM 724 C CA . LEU A 1 92 ? 16.794 7.926 -17.112 1.00 97.25 92 LEU A CA 1
ATOM 725 C C . LEU A 1 92 ? 16.238 8.884 -16.055 1.00 97.25 92 LEU A C 1
ATOM 727 O O . LEU A 1 92 ? 15.025 8.988 -15.911 1.00 97.25 92 LEU A O 1
ATOM 731 N N . LYS A 1 93 ? 17.107 9.616 -15.349 1.00 95.25 93 LYS A N 1
ATOM 732 C CA . LYS A 1 93 ? 16.681 10.622 -14.363 1.00 95.25 93 LYS A CA 1
ATOM 733 C C . LYS A 1 93 ? 15.875 11.749 -15.006 1.00 95.25 93 LYS A C 1
ATOM 735 O O . LYS A 1 93 ? 14.774 12.029 -14.549 1.00 95.25 93 LYS A O 1
ATOM 740 N N . ASN A 1 94 ? 16.382 12.327 -16.097 1.00 97.56 94 ASN A N 1
ATOM 741 C CA . ASN A 1 94 ? 15.684 13.392 -16.822 1.00 97.56 94 ASN A CA 1
ATOM 742 C C . ASN A 1 94 ? 14.322 12.918 -17.351 1.00 97.56 94 ASN A C 1
ATOM 744 O O . ASN A 1 94 ? 13.348 13.666 -17.329 1.00 97.56 94 ASN A O 1
ATOM 748 N N . TRP A 1 95 ? 14.247 11.666 -17.812 1.00 98.12 95 TRP A N 1
ATOM 749 C CA . TRP A 1 95 ? 12.992 11.048 -18.228 1.00 98.12 95 TRP A CA 1
ATOM 750 C C . TRP A 1 95 ? 12.009 10.919 -17.057 1.00 98.12 95 TRP A C 1
ATOM 752 O O . TRP A 1 95 ? 10.841 11.277 -17.195 1.00 98.12 95 TRP A O 1
ATOM 762 N N . GLY A 1 96 ? 12.481 10.465 -15.892 1.00 95.88 96 GLY A N 1
ATOM 763 C CA . GLY A 1 96 ? 11.668 10.363 -14.678 1.00 95.88 96 GLY A CA 1
ATOM 764 C C . GLY A 1 96 ? 11.078 11.707 -14.249 1.00 95.88 96 GLY A C 1
ATOM 765 O O . GLY A 1 96 ? 9.879 11.801 -13.999 1.00 95.88 96 GLY A O 1
ATOM 766 N N . GLU A 1 97 ? 11.889 12.767 -14.262 1.00 94.88 97 GLU A N 1
ATOM 767 C CA . GLU A 1 97 ? 11.434 14.135 -13.979 1.00 94.88 97 GLU A CA 1
ATOM 768 C C . GLU A 1 97 ? 10.384 14.618 -14.990 1.00 94.88 97 GLU A C 1
ATOM 770 O O . GLU A 1 97 ? 9.358 15.172 -14.597 1.00 94.88 97 GLU A O 1
ATOM 775 N N . LEU A 1 98 ? 10.602 14.367 -16.287 1.00 97.44 98 LEU A N 1
ATOM 776 C CA . LEU A 1 98 ? 9.680 14.759 -17.357 1.00 97.44 98 LEU A CA 1
ATOM 777 C C . LEU A 1 98 ? 8.316 14.058 -17.254 1.00 97.44 98 LEU A C 1
ATOM 779 O O . LEU A 1 98 ? 7.289 14.644 -17.601 1.00 97.44 98 LEU A O 1
ATOM 783 N N . HIS A 1 99 ? 8.301 12.802 -16.807 1.00 94.88 99 HIS A N 1
ATOM 784 C CA . HIS A 1 99 ? 7.100 11.966 -16.784 1.00 94.88 99 HIS A CA 1
ATOM 785 C C . HIS A 1 99 ? 6.466 11.795 -15.400 1.00 94.88 99 HIS A C 1
ATOM 787 O O . HIS A 1 99 ? 5.468 11.072 -15.300 1.00 94.88 99 HIS A O 1
ATOM 793 N N . ASP A 1 100 ? 6.998 12.480 -14.383 1.00 92.56 100 ASP A N 1
ATOM 794 C CA . ASP A 1 100 ? 6.597 12.359 -12.977 1.00 92.56 100 ASP A CA 1
ATOM 795 C C . ASP A 1 100 ? 6.628 10.895 -12.500 1.00 92.56 100 ASP A C 1
ATOM 797 O O . ASP A 1 100 ? 5.623 10.327 -12.059 1.00 92.56 100 ASP A O 1
ATOM 801 N N . VAL A 1 101 ? 7.794 10.268 -12.687 1.00 90.19 101 VAL A N 1
ATOM 802 C CA . VAL A 1 101 ? 8.103 8.897 -12.268 1.00 90.19 101 VAL A CA 1
ATOM 803 C C . VAL A 1 101 ? 9.411 8.913 -11.484 1.00 90.19 101 VAL A C 1
ATOM 805 O O . VAL A 1 101 ? 10.478 9.166 -12.044 1.00 90.19 101 VAL A O 1
ATOM 808 N N . HIS A 1 102 ? 9.339 8.611 -10.190 1.00 85.75 102 HIS A N 1
ATOM 809 C CA . HIS A 1 102 ? 10.460 8.807 -9.257 1.00 85.75 102 HIS A CA 1
ATOM 810 C C . HIS A 1 102 ? 10.974 7.511 -8.629 1.00 85.75 102 HIS A C 1
ATOM 812 O O . HIS A 1 102 ? 11.934 7.532 -7.858 1.00 85.75 102 HIS A O 1
ATOM 818 N N . SER A 1 103 ? 10.347 6.374 -8.933 1.00 82.25 103 SER A N 1
ATOM 819 C CA . SER A 1 103 ? 10.718 5.069 -8.383 1.00 82.25 103 SER A CA 1
ATOM 820 C C . SER A 1 103 ? 10.885 4.002 -9.467 1.00 82.25 103 SER A C 1
ATOM 822 O O . SER A 1 103 ? 10.496 4.189 -10.620 1.00 82.25 103 SER A O 1
ATOM 824 N N . LEU A 1 104 ? 11.480 2.864 -9.087 1.00 87.38 104 LEU A N 1
ATOM 825 C CA . LEU A 1 104 ? 11.689 1.717 -9.981 1.00 87.38 104 LEU A CA 1
ATOM 826 C C . LEU A 1 104 ? 10.385 1.282 -10.665 1.00 87.38 104 LEU A C 1
ATOM 828 O O . LEU A 1 104 ? 10.389 0.958 -11.854 1.00 87.38 104 LEU A O 1
ATOM 832 N N . LEU A 1 105 ? 9.296 1.264 -9.896 1.00 90.00 105 LEU A N 1
ATOM 833 C CA . LEU A 1 105 ? 7.956 0.959 -10.359 1.00 90.00 105 LEU A CA 1
ATOM 834 C C . LEU A 1 105 ? 6.922 1.604 -9.431 1.00 90.00 105 LEU A C 1
ATOM 836 O O . LEU A 1 105 ? 6.832 1.257 -8.256 1.00 90.00 105 LEU A O 1
ATOM 840 N N . GLU A 1 106 ? 6.107 2.490 -9.984 1.00 85.75 106 GLU A N 1
ATOM 841 C CA . GLU A 1 106 ? 4.908 3.044 -9.365 1.00 85.75 106 GLU A CA 1
ATOM 842 C C . GLU A 1 106 ? 3.696 2.225 -9.815 1.00 85.75 106 GLU A C 1
ATOM 844 O O . GLU A 1 106 ? 3.507 1.968 -11.009 1.00 85.75 106 GLU A O 1
ATOM 849 N N . GLY A 1 107 ? 2.899 1.766 -8.852 1.00 82.38 107 GLY A N 1
ATOM 850 C CA . GLY A 1 107 ? 1.776 0.882 -9.127 1.00 82.38 107 GLY A CA 1
ATOM 851 C C . GLY A 1 107 ? 0.506 1.593 -9.574 1.00 82.38 107 GLY A C 1
ATOM 852 O O . GLY A 1 107 ? 0.373 2.802 -9.376 1.00 82.38 107 GLY A O 1
ATOM 853 N N . PRO A 1 108 ? -0.436 0.825 -10.151 1.00 82.50 108 PRO A N 1
ATOM 854 C CA . PRO A 1 108 ? -1.733 1.351 -10.542 1.00 82.50 108 PRO A CA 1
ATOM 855 C C . PRO A 1 108 ? -2.440 1.967 -9.346 1.00 82.50 108 PRO A C 1
ATOM 857 O O . PRO A 1 108 ? -2.647 1.304 -8.325 1.00 82.50 108 PRO A O 1
ATOM 860 N N . SER A 1 109 ? -2.848 3.227 -9.493 1.00 71.38 109 SER A N 1
ATOM 861 C CA . SER A 1 109 ? -3.824 3.797 -8.580 1.00 71.38 109 SER A CA 1
ATOM 862 C C . SER A 1 109 ? -5.154 3.069 -8.776 1.00 71.38 109 SER A C 1
ATOM 864 O O . SER A 1 109 ? -5.531 2.670 -9.880 1.00 71.38 109 SER A O 1
ATOM 866 N N . TYR A 1 110 ? -5.865 2.854 -7.680 1.00 68.94 110 TYR A N 1
ATOM 867 C CA . TYR A 1 110 ? -7.245 2.403 -7.708 1.00 68.94 110 TYR A CA 1
ATOM 868 C C . TYR A 1 110 ? -8.059 3.347 -6.832 1.00 68.94 110 TYR A C 1
ATOM 870 O O . TYR A 1 110 ? -7.621 3.742 -5.753 1.00 68.94 110 TYR A O 1
ATOM 878 N N . ASP A 1 111 ? -9.224 3.750 -7.331 1.00 63.75 111 ASP A N 1
ATOM 879 C CA . ASP A 1 111 ? -10.103 4.705 -6.661 1.00 63.75 111 ASP A CA 1
ATOM 880 C C . ASP A 1 111 ? -11.033 3.962 -5.698 1.00 63.75 111 ASP A C 1
ATOM 882 O O . ASP A 1 111 ? -12.228 3.784 -5.937 1.00 63.75 111 ASP A O 1
ATOM 886 N N . VAL A 1 112 ? -10.440 3.425 -4.633 1.00 71.31 112 VAL A N 1
ATOM 887 C CA . VAL A 1 112 ? -11.183 2.810 -3.536 1.00 71.31 112 VAL A CA 1
ATOM 888 C C . VAL A 1 112 ? -10.973 3.655 -2.294 1.00 71.31 112 VAL A C 1
ATOM 890 O O . VAL A 1 112 ? -9.841 3.871 -1.860 1.00 71.31 112 VAL A O 1
ATOM 893 N N . ASP A 1 113 ? -12.074 4.099 -1.683 1.00 81.56 113 ASP A N 1
ATOM 894 C CA . ASP A 1 113 ? -12.024 4.747 -0.375 1.00 81.56 113 ASP A CA 1
ATOM 895 C C . ASP A 1 113 ? -11.712 3.698 0.706 1.00 81.56 113 ASP A C 1
ATOM 897 O O . ASP A 1 113 ? -12.593 3.168 1.387 1.00 81.56 113 ASP A O 1
ATOM 901 N N . GLU A 1 114 ? -10.430 3.353 0.840 1.00 83.12 114 GLU A N 1
ATOM 902 C CA . GLU A 1 114 ? -9.955 2.392 1.840 1.00 83.12 114 GLU A CA 1
ATOM 903 C C . GLU A 1 114 ? -10.216 2.876 3.273 1.00 83.12 114 GLU A C 1
ATOM 905 O O . GLU A 1 114 ? -10.420 2.062 4.172 1.00 83.12 114 GLU A O 1
ATOM 910 N N . ILE A 1 115 ? -10.326 4.193 3.491 1.00 87.69 115 ILE A N 1
ATOM 911 C CA . ILE A 1 115 ? -10.732 4.749 4.788 1.00 87.69 115 ILE A CA 1
ATOM 912 C C . ILE A 1 115 ? -12.180 4.371 5.094 1.00 87.69 115 ILE A C 1
ATOM 914 O O . ILE A 1 115 ? -12.475 3.901 6.192 1.00 87.69 115 ILE A O 1
ATOM 918 N N . TYR A 1 116 ? -13.084 4.517 4.124 1.00 88.56 116 TYR A N 1
ATOM 919 C CA . TYR A 1 116 ? -14.470 4.071 4.265 1.00 88.56 116 TYR A CA 1
ATOM 920 C C . TYR A 1 116 ? -14.574 2.551 4.457 1.00 88.56 116 TYR A C 1
ATOM 922 O O . TYR A 1 116 ? -15.357 2.084 5.291 1.00 88.56 116 TYR A O 1
ATOM 930 N N . ARG A 1 117 ? -13.770 1.757 3.735 1.00 89.56 117 ARG A N 1
ATOM 931 C CA . ARG A 1 117 ? -13.748 0.291 3.891 1.00 89.56 117 ARG A CA 1
ATOM 932 C C . ARG A 1 117 ? -13.282 -0.132 5.279 1.00 89.56 117 ARG A C 1
ATOM 934 O O . ARG A 1 117 ? -13.911 -1.002 5.881 1.00 89.56 117 ARG A O 1
ATOM 941 N N . LEU A 1 118 ? -12.235 0.501 5.805 1.00 91.31 118 LEU A N 1
ATOM 942 C CA . LEU A 1 118 ? -11.775 0.280 7.174 1.00 91.31 118 LEU A CA 1
ATOM 943 C C . LEU A 1 118 ? -12.788 0.739 8.206 1.00 91.31 118 LEU A C 1
ATOM 945 O O . LEU A 1 118 ? -13.046 0.003 9.149 1.00 91.31 118 LEU A O 1
ATOM 949 N N . GLY A 1 119 ? -13.404 1.902 8.011 1.00 92.44 119 GLY A N 1
ATOM 950 C CA . GLY A 1 119 ? -14.486 2.374 8.866 1.00 92.44 119 GLY A CA 1
ATOM 951 C C . GLY A 1 119 ? -15.637 1.370 8.934 1.00 92.44 119 GLY A C 1
ATOM 952 O O . GLY A 1 119 ? -16.033 0.941 10.011 1.00 92.44 119 GLY A O 1
ATOM 953 N N . THR A 1 120 ? -16.078 0.870 7.778 1.00 92.69 120 THR A N 1
ATOM 954 C CA . THR A 1 120 ? -17.098 -0.188 7.687 1.00 92.69 120 THR A CA 1
ATOM 955 C C . THR A 1 120 ? -16.640 -1.487 8.359 1.00 92.69 120 THR A C 1
ATOM 957 O O . THR A 1 120 ? -17.449 -2.215 8.934 1.00 92.69 120 THR A O 1
ATOM 960 N N . LYS A 1 121 ? -15.345 -1.816 8.286 1.00 94.25 121 LYS A N 1
ATOM 961 C CA . LYS A 1 121 ? -14.781 -2.976 8.983 1.00 94.25 121 LYS A CA 1
ATOM 962 C C . LYS A 1 121 ? -14.828 -2.777 10.495 1.00 94.25 121 LYS A C 1
ATOM 964 O O . LYS A 1 121 ? -15.299 -3.678 11.174 1.00 94.25 121 LYS A O 1
ATOM 969 N N . ILE A 1 122 ? -14.419 -1.612 11.002 1.00 94.50 122 ILE A N 1
ATOM 970 C CA . ILE A 1 122 ? -14.545 -1.246 12.420 1.00 94.50 122 ILE A CA 1
ATOM 971 C C . ILE A 1 122 ? -15.999 -1.423 12.863 1.00 94.50 122 ILE A C 1
ATOM 973 O O . ILE A 1 122 ? -16.232 -2.138 13.837 1.00 94.50 122 ILE A O 1
ATOM 977 N N . ASP A 1 123 ? -16.953 -0.860 12.115 1.00 94.00 123 ASP A N 1
ATOM 978 C CA . ASP A 1 123 ? -18.382 -0.935 12.428 1.00 94.00 123 ASP A CA 1
ATOM 979 C C . ASP A 1 123 ? -18.859 -2.399 12.555 1.00 94.00 123 ASP A C 1
ATOM 981 O O . ASP A 1 123 ? -19.489 -2.762 13.549 1.00 94.00 123 ASP A O 1
ATOM 985 N N . LYS A 1 124 ? -18.476 -3.269 11.608 1.00 93.94 124 LYS A N 1
ATOM 986 C CA . LYS A 1 124 ? -18.818 -4.707 11.618 1.00 93.94 124 LYS A CA 1
ATOM 987 C C . LYS A 1 124 ? -18.186 -5.497 12.763 1.00 93.94 124 LYS A C 1
ATOM 989 O O . LYS A 1 124 ? -18.811 -6.423 13.278 1.00 93.94 124 LYS A O 1
ATOM 994 N N . GLU A 1 125 ? -16.955 -5.179 13.157 1.00 94.19 125 GLU A N 1
ATOM 995 C CA . GLU A 1 125 ? -16.338 -5.828 14.323 1.00 94.19 125 GLU A CA 1
ATOM 996 C C . GLU A 1 125 ? -17.032 -5.387 15.618 1.00 94.19 125 GLU A C 1
ATOM 998 O O . GLU A 1 125 ? -17.254 -6.198 16.514 1.00 94.19 125 GLU A O 1
ATOM 1003 N N . GLN A 1 126 ? -17.455 -4.120 15.719 1.00 93.12 126 GLN A N 1
ATOM 1004 C CA . GLN A 1 126 ? -18.157 -3.640 16.916 1.00 93.12 126 GLN A CA 1
ATOM 1005 C C . GLN A 1 126 ? -19.515 -4.311 17.138 1.00 93.12 126 GLN A C 1
ATOM 1007 O O . GLN A 1 126 ? -19.952 -4.430 18.282 1.00 93.12 126 GLN A O 1
ATOM 1012 N N . GLU A 1 127 ? -20.184 -4.782 16.084 1.00 92.12 127 GLU A N 1
ATOM 1013 C CA . GLU A 1 127 ? -21.434 -5.543 16.215 1.00 92.12 127 GLU A CA 1
ATOM 1014 C C . GLU A 1 127 ? -21.253 -6.854 16.996 1.00 92.12 127 GLU A C 1
ATOM 1016 O O . GLU A 1 127 ? -22.196 -7.321 17.638 1.00 92.12 127 GLU A O 1
ATOM 1021 N N . GLN A 1 128 ? -20.045 -7.422 16.979 1.00 92.50 128 GLN A N 1
ATOM 1022 C CA . GLN A 1 128 ? -19.724 -8.716 17.586 1.00 92.50 128 GLN A CA 1
ATOM 1023 C C . GLN A 1 128 ? -19.144 -8.582 19.003 1.00 92.50 128 GLN A C 1
ATOM 1025 O O . GLN A 1 128 ? -19.113 -9.554 19.762 1.00 92.50 128 GLN A O 1
ATOM 1030 N N . LEU A 1 129 ? -18.708 -7.381 19.391 1.00 92.62 129 LEU A N 1
ATOM 1031 C CA . LEU A 1 129 ? -17.992 -7.155 20.642 1.00 92.62 129 LEU A CA 1
ATOM 1032 C C . LEU A 1 129 ? -18.920 -6.869 21.834 1.00 92.62 129 LEU A C 1
ATOM 1034 O O . LEU A 1 129 ? -19.956 -6.207 21.714 1.00 92.62 129 LEU A O 1
ATOM 1038 N N . PRO A 1 130 ? -18.544 -7.316 23.047 1.00 92.69 130 PRO A N 1
ATOM 1039 C CA . PRO A 1 130 ? -19.327 -7.053 24.242 1.00 92.69 130 PRO A CA 1
ATOM 1040 C C . PRO A 1 130 ? -19.280 -5.565 24.616 1.00 92.69 130 PRO A C 1
ATOM 1042 O O . PRO A 1 130 ? -18.251 -5.039 25.045 1.00 92.69 130 PRO A O 1
ATOM 1045 N N . LYS A 1 131 ? -20.441 -4.904 24.567 1.00 92.81 131 LYS A N 1
ATOM 1046 C CA . LYS A 1 131 ? -20.608 -3.470 24.888 1.00 92.81 131 LYS A CA 1
ATOM 1047 C C . LYS A 1 131 ? -20.332 -3.122 26.355 1.00 92.81 131 LYS A C 1
ATOM 1049 O O . LYS A 1 131 ? -20.045 -1.978 26.688 1.00 92.81 131 LYS A O 1
ATOM 1054 N N . ASN A 1 132 ? -20.382 -4.120 27.237 1.00 92.25 132 ASN A N 1
ATOM 1055 C CA . ASN A 1 132 ? -20.158 -3.949 28.673 1.00 92.25 132 ASN A CA 1
ATOM 1056 C C . ASN A 1 132 ? -18.679 -4.012 29.072 1.00 92.25 132 ASN A C 1
ATOM 1058 O O . ASN A 1 132 ? -18.382 -3.892 30.258 1.00 92.25 132 ASN A O 1
ATOM 1062 N N . HIS A 1 133 ? -17.743 -4.192 28.136 1.00 91.00 133 HIS A N 1
ATOM 1063 C CA . HIS A 1 133 ? -16.295 -4.268 28.377 1.00 91.00 133 HIS A CA 1
ATOM 1064 C C . HIS A 1 133 ? -15.550 -3.231 27.531 1.00 91.00 133 HIS A C 1
ATOM 1066 O O . HIS A 1 133 ? -16.098 -2.737 26.557 1.00 91.00 133 HIS A O 1
ATOM 1072 N N . LEU A 1 134 ? -14.336 -2.847 27.941 1.00 93.56 134 LEU A N 1
ATOM 1073 C CA . LEU A 1 134 ? -13.462 -2.091 27.043 1.00 93.56 134 LEU A CA 1
ATOM 1074 C C . LEU A 1 134 ? -12.813 -3.069 26.080 1.00 93.56 134 LEU A C 1
ATOM 1076 O O . LEU A 1 134 ? -12.234 -4.063 26.516 1.00 93.56 134 LEU A O 1
ATOM 1080 N N . ASN A 1 135 ? -12.897 -2.766 24.795 1.00 95.12 135 ASN A N 1
ATOM 1081 C CA . ASN A 1 135 ? -12.415 -3.631 23.737 1.00 95.12 135 ASN A CA 1
ATOM 1082 C C . ASN A 1 135 ? -11.228 -3.003 23.014 1.00 95.12 135 ASN A C 1
ATOM 1084 O O . ASN A 1 135 ? -11.107 -1.783 22.907 1.00 95.12 135 ASN A O 1
ATOM 1088 N N . ILE A 1 136 ? -10.363 -3.871 22.503 1.00 94.94 136 ILE A N 1
ATOM 1089 C CA . ILE A 1 136 ? -9.274 -3.520 21.600 1.00 94.94 136 ILE A CA 1
ATOM 1090 C C . ILE A 1 136 ? -9.513 -4.278 20.305 1.00 94.94 136 ILE A C 1
ATOM 1092 O O . ILE A 1 136 ? -9.628 -5.512 20.320 1.00 94.94 136 ILE A O 1
ATOM 1096 N N . VAL A 1 137 ? -9.566 -3.547 19.200 1.00 95.56 137 VAL A N 1
ATOM 1097 C CA . VAL A 1 137 ? -9.652 -4.129 17.862 1.00 95.56 137 VAL A CA 1
ATOM 1098 C C . VAL A 1 137 ? -8.318 -3.974 17.164 1.00 95.56 137 VAL A C 1
ATOM 1100 O O . VAL A 1 137 ? -7.723 -2.901 17.186 1.00 95.56 137 VAL A O 1
ATOM 1103 N N . VAL A 1 138 ? -7.849 -5.062 16.561 1.00 94.50 138 VAL A N 1
ATOM 1104 C CA . VAL A 1 138 ? -6.666 -5.080 15.708 1.00 94.50 138 VAL A CA 1
ATOM 1105 C C . VAL A 1 138 ? -7.097 -5.517 14.311 1.00 94.50 138 VAL A C 1
ATOM 1107 O O . VAL A 1 138 ? -7.559 -6.643 14.137 1.00 94.50 138 VAL A O 1
ATOM 1110 N N . ILE A 1 139 ? -6.945 -4.639 13.324 1.00 93.19 139 ILE A N 1
ATOM 1111 C CA . ILE A 1 139 ? -7.243 -4.904 11.916 1.00 93.19 139 ILE A CA 1
ATOM 1112 C C . ILE A 1 139 ? -5.923 -5.046 11.165 1.00 93.19 139 ILE A C 1
ATOM 1114 O O . ILE A 1 139 ? -5.100 -4.134 11.158 1.00 93.19 139 ILE A O 1
ATOM 1118 N N . ARG A 1 140 ? -5.719 -6.192 10.522 1.00 89.50 140 ARG A N 1
ATOM 1119 C CA . ARG A 1 140 ? -4.631 -6.387 9.564 1.00 89.50 140 ARG A CA 1
ATOM 1120 C C . ARG A 1 140 ? -5.086 -5.917 8.189 1.00 89.50 140 ARG A C 1
ATOM 1122 O O . ARG A 1 140 ? -6.106 -6.397 7.695 1.00 89.50 140 ARG A O 1
ATOM 1129 N N . ASP A 1 141 ? -4.339 -4.998 7.592 1.00 84.81 141 ASP A N 1
ATOM 1130 C CA . ASP A 1 141 ? -4.629 -4.473 6.259 1.00 84.81 141 ASP A CA 1
ATOM 1131 C C . ASP A 1 141 ? -3.346 -4.033 5.554 1.00 84.81 141 ASP A C 1
ATOM 1133 O O . ASP A 1 141 ? -2.815 -2.956 5.807 1.00 84.81 141 ASP A O 1
ATOM 1137 N N . THR A 1 142 ? -2.864 -4.866 4.636 1.00 75.06 142 THR A N 1
ATOM 1138 C CA . THR A 1 142 ? -1.672 -4.582 3.829 1.00 75.06 142 THR A CA 1
ATOM 1139 C C . THR A 1 142 ? -1.922 -3.573 2.710 1.00 75.06 142 THR A C 1
ATOM 1141 O O . THR A 1 142 ? -0.968 -2.981 2.210 1.00 75.06 142 THR A O 1
ATOM 1144 N N . THR A 1 143 ? -3.179 -3.345 2.318 1.00 70.12 143 THR A N 1
ATOM 1145 C CA . THR A 1 143 ? -3.531 -2.453 1.203 1.00 70.12 143 THR A CA 1
ATOM 1146 C C . THR A 1 143 ? -3.505 -0.995 1.610 1.00 70.12 143 THR A C 1
ATOM 1148 O O . THR A 1 143 ? -3.081 -0.140 0.831 1.00 70.12 143 THR A O 1
ATOM 1151 N N . LEU A 1 144 ? -3.888 -0.721 2.858 1.00 69.31 144 LEU A N 1
ATOM 1152 C CA . LEU A 1 144 ? -3.996 0.629 3.365 1.00 69.31 144 LEU A CA 1
ATOM 1153 C C . LEU A 1 144 ? -2.684 1.396 3.216 1.00 69.31 144 LEU A C 1
ATOM 1155 O O . LEU A 1 144 ? -2.652 2.494 2.671 1.00 69.31 144 LEU A O 1
ATOM 1159 N N . PHE A 1 145 ? -1.588 0.801 3.666 1.00 68.00 145 PHE A N 1
ATOM 1160 C CA . PHE A 1 145 ? -0.336 1.523 3.846 1.00 68.00 145 PHE A CA 1
ATOM 1161 C C . PHE A 1 145 ? 0.437 1.778 2.559 1.00 68.00 145 PHE A C 1
ATOM 1163 O O . PHE A 1 145 ? 1.091 2.811 2.449 1.00 68.00 145 PHE A O 1
ATOM 1170 N N . ILE A 1 146 ? 0.230 0.943 1.539 1.00 62.72 146 ILE A N 1
ATOM 1171 C CA . ILE A 1 146 ? 0.694 1.214 0.171 1.00 62.72 146 ILE A CA 1
ATOM 1172 C C . ILE A 1 146 ? 0.136 2.561 -0.327 1.00 62.72 146 ILE A C 1
ATOM 1174 O O . ILE A 1 146 ? 0.790 3.269 -1.089 1.00 62.72 146 ILE A O 1
ATOM 1178 N N . MET A 1 147 ? -1.047 2.970 0.148 1.00 59.03 147 MET A N 1
ATOM 1179 C CA . MET A 1 147 ? -1.677 4.234 -0.236 1.00 59.03 147 MET A CA 1
ATOM 1180 C C . MET A 1 147 ? -1.391 5.397 0.723 1.00 59.03 147 MET A C 1
ATOM 1182 O O . MET A 1 147 ? -1.762 6.541 0.441 1.00 59.03 147 MET A O 1
ATOM 1186 N N . PHE A 1 148 ? -0.793 5.159 1.893 1.00 63.72 148 PHE A N 1
ATOM 1187 C CA . PHE A 1 148 ? -0.499 6.194 2.890 1.00 63.72 148 PHE A CA 1
ATOM 1188 C C . PHE A 1 148 ? 0.813 6.901 2.549 1.00 63.72 148 PHE A C 1
ATOM 1190 O O . PHE A 1 148 ? 1.824 6.769 3.222 1.00 63.72 148 PHE A O 1
ATOM 1197 N N . GLY A 1 149 ? 0.774 7.693 1.476 1.00 61.69 149 GLY A N 1
ATOM 1198 C CA . GLY A 1 149 ? 1.799 8.692 1.189 1.00 61.69 149 GLY A CA 1
ATOM 1199 C C . GLY A 1 149 ? 1.799 9.843 2.211 1.00 61.69 149 GLY A C 1
ATOM 1200 O O . GLY A 1 149 ? 1.536 9.671 3.399 1.00 61.69 149 GLY A O 1
ATOM 1201 N N . LYS A 1 150 ? 2.045 11.072 1.744 1.00 61.56 150 LYS A N 1
ATOM 1202 C CA . LYS A 1 150 ? 2.259 12.271 2.586 1.00 61.56 150 LYS A CA 1
ATOM 1203 C C . LYS A 1 150 ? 1.060 12.745 3.440 1.00 61.56 150 LYS A C 1
ATOM 1205 O O . LYS A 1 150 ? 1.218 13.727 4.151 1.00 61.56 150 LYS A O 1
ATOM 1210 N N . ALA A 1 151 ? -0.098 12.084 3.389 1.00 77.19 151 ALA A N 1
ATOM 1211 C CA . ALA A 1 151 ? -1.353 12.526 4.018 1.00 77.19 151 ALA A CA 1
ATOM 1212 C C . ALA A 1 151 ? -1.837 11.605 5.162 1.00 77.19 151 ALA A C 1
ATOM 1214 O O . ALA A 1 151 ? -3.035 11.390 5.335 1.00 77.19 151 ALA A O 1
ATOM 1215 N N . ILE A 1 152 ? -0.917 11.006 5.924 1.00 83.75 152 ILE A N 1
ATOM 1216 C CA . ILE A 1 152 ? -1.243 10.127 7.066 1.00 83.75 152 ILE A CA 1
ATOM 1217 C C . ILE A 1 152 ? -2.115 10.841 8.112 1.00 83.75 152 ILE A C 1
ATOM 1219 O O . ILE A 1 152 ? -3.048 10.238 8.636 1.00 83.75 152 ILE A O 1
ATOM 1223 N N . GLU A 1 153 ? -1.867 12.123 8.372 1.00 86.56 153 GLU A N 1
ATOM 1224 C CA . GLU A 1 153 ? -2.554 12.894 9.412 1.00 86.56 153 GLU A CA 1
ATOM 1225 C C . GLU A 1 153 ? -4.048 13.105 9.105 1.00 86.56 153 GLU A C 1
ATOM 1227 O O . GLU A 1 153 ? -4.903 12.941 9.978 1.00 86.56 153 GLU A O 1
ATOM 1232 N N . GLU A 1 154 ? -4.380 13.410 7.846 1.00 87.06 154 GLU A N 1
ATOM 1233 C CA . GLU A 1 154 ? -5.768 13.525 7.372 1.00 87.06 154 GLU A CA 1
ATOM 1234 C C . GLU A 1 154 ? -6.504 12.187 7.507 1.00 87.06 154 GLU A C 1
ATOM 1236 O O . GLU A 1 154 ? -7.659 12.114 7.926 1.00 87.06 154 GLU A O 1
ATOM 1241 N N . LYS A 1 155 ? -5.811 11.096 7.184 1.00 86.81 155 LYS A N 1
ATOM 1242 C CA . LYS A 1 155 ? -6.382 9.752 7.213 1.00 86.81 155 LYS A CA 1
ATOM 1243 C C . LYS A 1 155 ? -6.642 9.266 8.636 1.00 86.81 155 LYS A C 1
ATOM 1245 O O . LYS A 1 155 ? -7.688 8.665 8.871 1.00 86.81 155 LYS A O 1
ATOM 1250 N N . ILE A 1 156 ? -5.745 9.566 9.580 1.00 91.81 156 ILE A N 1
ATOM 1251 C CA . ILE A 1 156 ? -5.980 9.349 11.017 1.00 91.81 156 ILE A CA 1
ATOM 1252 C C . ILE A 1 156 ? -7.238 10.105 11.452 1.00 91.81 156 ILE A C 1
ATOM 1254 O O . ILE A 1 156 ? -8.135 9.482 12.014 1.00 91.81 156 ILE A O 1
ATOM 1258 N N . SER A 1 157 ? -7.349 11.390 11.092 1.00 91.38 157 SER A N 1
ATOM 1259 C CA . SER A 1 157 ? -8.502 12.229 11.447 1.00 91.38 157 SER A CA 1
ATOM 1260 C C . SER A 1 157 ? -9.833 11.705 10.892 1.00 91.38 157 SER A C 1
ATOM 1262 O O . SER A 1 157 ? -10.867 11.816 11.543 1.00 91.38 157 SER A O 1
ATOM 1264 N N . ARG A 1 158 ? -9.839 11.082 9.710 1.00 92.25 158 ARG A N 1
ATOM 1265 C CA . ARG A 1 158 ? -11.051 10.438 9.176 1.00 92.25 158 ARG A CA 1
ATOM 1266 C C . ARG A 1 158 ? -11.372 9.108 9.867 1.00 92.25 158 ARG A C 1
ATOM 1268 O O . ARG A 1 158 ? -12.545 8.775 10.021 1.00 92.25 158 ARG A O 1
ATOM 1275 N N . LEU A 1 159 ? -10.358 8.327 10.242 1.00 93.44 159 LEU A N 1
ATOM 1276 C CA . LEU A 1 159 ? -10.539 7.018 10.881 1.00 93.44 159 LEU A CA 1
ATOM 1277 C C . LEU A 1 159 ? -10.947 7.129 12.355 1.00 93.44 159 LEU A C 1
ATOM 1279 O O . LEU A 1 159 ? -11.742 6.311 12.820 1.00 93.44 159 LEU A O 1
ATOM 1283 N N . GLU A 1 160 ? -10.435 8.119 13.091 1.00 94.75 160 GLU A N 1
ATOM 1284 C CA . GLU A 1 160 ? -10.767 8.308 14.510 1.00 94.75 160 GLU A CA 1
ATOM 1285 C C . GLU A 1 160 ? -12.271 8.528 14.727 1.00 94.75 160 GLU A C 1
ATOM 1287 O O . GLU A 1 160 ? -12.830 7.988 15.678 1.00 94.75 160 GLU A O 1
ATOM 1292 N N . GLU A 1 161 ? -12.962 9.175 13.783 1.00 96.12 161 GLU A N 1
ATOM 1293 C CA . GLU A 1 161 ? -14.416 9.367 13.828 1.00 96.12 161 GLU A CA 1
ATOM 1294 C C . GLU A 1 161 ? -15.203 8.048 13.832 1.00 96.12 161 GLU A C 1
ATOM 1296 O O . GLU A 1 161 ? -16.261 7.964 14.455 1.00 96.12 161 GLU A O 1
ATOM 1301 N N . TYR A 1 162 ? -14.701 6.986 13.191 1.00 95.94 162 TYR A N 1
ATOM 1302 C CA . TYR A 1 162 ? -15.320 5.658 13.300 1.00 95.94 162 TYR A CA 1
ATOM 1303 C C . TYR A 1 162 ? -15.104 5.058 14.688 1.00 95.94 162 TYR A C 1
ATOM 1305 O O . TYR A 1 162 ? -16.011 4.450 15.249 1.00 95.94 162 TYR A O 1
ATOM 1313 N N . VAL A 1 163 ? -13.927 5.270 15.280 1.00 96.31 163 VAL A N 1
ATOM 1314 C CA . VAL A 1 163 ? -13.598 4.788 16.628 1.00 96.31 163 VAL A CA 1
ATOM 1315 C C . VAL A 1 163 ? -14.443 5.504 17.687 1.00 96.31 163 VAL A C 1
ATOM 1317 O O . VAL A 1 163 ? -14.984 4.863 18.591 1.00 96.31 163 VAL A O 1
ATOM 1320 N N . TYR A 1 164 ? -14.619 6.819 17.556 1.00 96.12 164 TYR A N 1
ATOM 1321 C CA . TYR A 1 164 ? -15.348 7.660 18.508 1.00 96.12 164 TYR A CA 1
ATOM 1322 C C . TYR A 1 164 ? -16.836 7.323 18.637 1.00 96.12 164 TYR A C 1
ATOM 1324 O O . TYR A 1 164 ? -17.426 7.575 19.689 1.00 96.12 164 TYR A O 1
ATOM 1332 N N . ARG A 1 165 ? -17.442 6.684 17.627 1.00 95.44 165 ARG A N 1
ATOM 1333 C CA . ARG A 1 165 ? -18.845 6.224 17.673 1.00 95.44 165 ARG A CA 1
ATOM 1334 C C . ARG A 1 165 ? -19.111 5.190 18.769 1.00 95.44 165 ARG A C 1
ATOM 1336 O O . ARG A 1 165 ? -20.259 5.021 19.179 1.00 95.44 165 ARG A O 1
ATOM 1343 N N . TYR A 1 166 ? -18.077 4.505 19.261 1.00 94.94 166 TYR A N 1
ATOM 1344 C CA . TYR A 1 166 ? -18.224 3.341 20.130 1.00 94.94 166 TYR A CA 1
ATOM 1345 C C . TYR A 1 166 ? -17.569 3.558 21.495 1.00 94.94 166 TYR A C 1
ATOM 1347 O O . TYR A 1 166 ? -16.380 3.325 21.683 1.00 94.94 166 TYR A O 1
ATOM 1355 N N . ASN A 1 167 ? -18.367 3.929 22.498 1.00 93.94 167 ASN A N 1
ATOM 1356 C CA . ASN A 1 167 ? -17.912 4.186 23.877 1.00 93.94 167 ASN A CA 1
ATOM 1357 C C . ASN A 1 167 ? -17.222 2.997 24.585 1.00 93.94 167 ASN A C 1
ATOM 1359 O O . ASN A 1 167 ? -16.613 3.181 25.636 1.00 93.94 167 ASN A O 1
ATOM 1363 N N . HIS A 1 168 ? -17.346 1.786 24.043 1.00 94.12 168 HIS A N 1
ATOM 1364 C CA . HIS A 1 168 ? -16.754 0.549 24.553 1.00 94.12 168 HIS A CA 1
ATOM 1365 C C . HIS A 1 168 ? -15.507 0.116 23.768 1.00 94.12 168 HIS A C 1
ATOM 1367 O O . HIS A 1 168 ? -14.873 -0.876 24.130 1.00 94.12 168 HIS A O 1
ATOM 1373 N N . LEU A 1 169 ? -15.131 0.843 22.714 1.00 95.38 169 LEU A N 1
ATOM 1374 C CA . LEU A 1 169 ? -13.902 0.623 21.962 1.00 95.38 169 LEU A CA 1
ATOM 1375 C C . LEU A 1 169 ? -12.809 1.523 22.533 1.00 95.38 169 LEU A C 1
ATOM 1377 O O . LEU A 1 169 ? -12.863 2.738 22.380 1.00 95.38 169 LEU A O 1
ATOM 1381 N N . ALA A 1 170 ? -11.826 0.925 23.201 1.00 95.25 170 ALA A N 1
ATOM 1382 C CA . ALA A 1 170 ? -10.702 1.643 23.791 1.00 95.25 170 ALA A CA 1
ATOM 1383 C C . ALA A 1 170 ? -9.671 2.061 22.743 1.00 95.25 170 ALA A C 1
ATOM 1385 O O . ALA A 1 170 ? -9.235 3.212 22.693 1.00 95.25 170 ALA A O 1
ATOM 1386 N N . PHE A 1 171 ? -9.287 1.091 21.918 1.00 96.06 171 PHE A N 1
ATOM 1387 C CA . PHE A 1 171 ? -8.221 1.233 20.944 1.00 96.06 171 PHE A CA 1
ATOM 1388 C C . PHE A 1 171 ? -8.595 0.508 19.655 1.00 96.06 171 PHE A C 1
ATOM 1390 O O . PHE A 1 171 ? -9.120 -0.608 19.695 1.00 96.06 171 PHE A O 1
ATOM 1397 N N . CYS A 1 172 ? -8.262 1.123 18.526 1.00 96.50 172 CYS A N 1
ATOM 1398 C CA . CYS A 1 172 ? -8.267 0.474 17.223 1.00 96.50 172 CYS A CA 1
ATOM 1399 C C . CYS A 1 172 ? -6.848 0.524 16.658 1.00 96.50 172 CYS A C 1
ATOM 1401 O O . CYS A 1 172 ? -6.305 1.601 16.422 1.00 96.50 172 CYS A O 1
ATOM 1403 N N . ILE A 1 173 ? -6.241 -0.642 16.470 1.00 95.06 173 ILE A N 1
ATOM 1404 C CA . ILE A 1 173 ? -4.910 -0.793 15.894 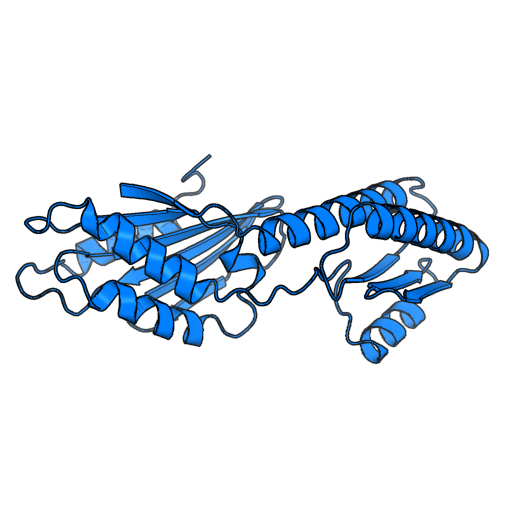1.00 95.06 173 ILE A CA 1
ATOM 1405 C C . ILE A 1 173 ? -5.068 -1.315 14.474 1.00 95.06 173 ILE A C 1
ATOM 1407 O O . ILE A 1 173 ? -5.670 -2.361 14.264 1.00 95.06 173 ILE A O 1
ATOM 1411 N N . ILE A 1 174 ? -4.508 -0.611 13.504 1.00 93.12 174 ILE A N 1
ATOM 1412 C CA . ILE A 1 174 ? -4.445 -1.054 12.115 1.00 93.12 174 ILE A CA 1
ATOM 1413 C C . ILE A 1 174 ? -2.986 -1.376 11.822 1.00 93.12 174 ILE A C 1
ATOM 1415 O O . ILE A 1 174 ? -2.126 -0.528 12.043 1.00 93.12 174 ILE A O 1
ATOM 1419 N N . ALA A 1 175 ? -2.700 -2.591 11.364 1.00 90.94 175 ALA A N 1
ATOM 1420 C CA . ALA A 1 175 ? -1.339 -3.064 11.151 1.00 90.94 175 ALA A CA 1
ATOM 1421 C C . ALA A 1 175 ? -1.149 -3.660 9.753 1.00 90.94 175 ALA A C 1
ATOM 1423 O O . ALA A 1 175 ? -2.013 -4.379 9.249 1.00 90.94 175 ALA A O 1
ATOM 1424 N N . ALA A 1 176 ? 0.019 -3.421 9.168 1.00 86.50 176 ALA A N 1
ATOM 1425 C CA . ALA A 1 176 ? 0.450 -4.004 7.908 1.00 86.50 176 ALA A CA 1
ATOM 1426 C C . ALA A 1 176 ? 1.882 -4.493 7.970 1.00 86.50 176 ALA A C 1
ATOM 1428 O O . ALA A 1 176 ? 2.703 -4.025 8.758 1.00 86.50 176 ALA A O 1
ATOM 1429 N N . THR A 1 177 ? 2.185 -5.443 7.099 1.00 81.94 177 THR A N 1
ATOM 1430 C CA . THR A 1 177 ? 3.536 -5.932 6.869 1.00 81.94 177 THR A CA 1
ATOM 1431 C C . THR A 1 177 ? 3.689 -6.168 5.373 1.00 81.94 177 THR A C 1
ATOM 1433 O O . THR A 1 177 ? 2.829 -6.805 4.766 1.00 81.94 177 THR A O 1
ATOM 1436 N N . TYR A 1 178 ? 4.731 -5.605 4.773 1.00 75.69 178 TYR A N 1
ATOM 1437 C CA . TYR A 1 178 ? 5.002 -5.687 3.338 1.00 75.69 178 TYR A CA 1
ATOM 1438 C C . TYR A 1 178 ? 6.508 -5.626 3.082 1.00 75.69 178 TYR A C 1
ATOM 1440 O O . TYR A 1 178 ? 7.279 -5.247 3.957 1.00 75.69 178 TYR A O 1
ATOM 1448 N N . ASN A 1 179 ? 6.950 -6.024 1.892 1.00 70.94 179 ASN A N 1
ATOM 1449 C CA . ASN A 1 179 ? 8.365 -5.929 1.539 1.00 70.94 179 ASN A CA 1
ATOM 1450 C C . ASN A 1 179 ? 8.697 -4.479 1.181 1.00 70.94 179 ASN A C 1
ATOM 1452 O O . ASN A 1 179 ? 8.051 -3.899 0.307 1.00 70.94 179 ASN A O 1
ATOM 1456 N N . GLY A 1 180 ? 9.701 -3.907 1.837 1.00 66.94 180 GLY A N 1
ATOM 1457 C CA . GLY A 1 180 ? 10.093 -2.517 1.640 1.00 66.94 180 GLY A CA 1
ATOM 1458 C C . GLY A 1 180 ? 11.495 -2.232 2.176 1.00 66.94 180 GLY A C 1
ATOM 1459 O O . GLY A 1 180 ? 12.276 -3.154 2.397 1.00 66.94 180 GLY A O 1
ATOM 1460 N N . GLY A 1 181 ? 11.839 -0.953 2.291 1.00 58.41 181 GLY A N 1
ATOM 1461 C CA . GLY A 1 181 ? 13.182 -0.502 2.672 1.00 58.41 181 GLY A CA 1
ATOM 1462 C C . GLY A 1 181 ? 13.241 0.986 3.011 1.00 58.41 181 GLY A C 1
ATOM 1463 O O . GLY A 1 181 ? 14.238 1.654 2.724 1.00 58.41 181 GLY A O 1
ATOM 1464 N N . ILE A 1 182 ? 12.144 1.541 3.532 1.00 63.06 182 ILE A N 1
ATOM 1465 C CA . ILE A 1 182 ? 12.045 2.964 3.882 1.00 63.06 182 ILE A CA 1
ATOM 1466 C C . ILE A 1 182 ? 12.627 3.199 5.287 1.00 63.06 182 ILE A C 1
ATOM 1468 O O . ILE A 1 182 ? 12.752 2.302 6.103 1.00 63.06 182 ILE A O 1
ATOM 1472 N N . LYS A 1 183 ? 13.053 4.421 5.612 1.00 70.00 183 LYS A N 1
ATOM 1473 C CA . LYS A 1 183 ? 13.589 4.731 6.945 1.00 70.00 183 LYS A CA 1
ATOM 1474 C C . LYS A 1 183 ? 12.491 4.671 8.020 1.00 70.00 183 LYS A C 1
ATOM 1476 O O . LYS A 1 183 ? 11.436 5.284 7.853 1.00 70.00 183 LYS A O 1
ATOM 1481 N N . GLU A 1 184 ? 12.788 4.027 9.154 1.00 81.00 184 GLU A N 1
ATOM 1482 C CA . GLU A 1 184 ? 11.921 4.003 10.343 1.00 81.00 184 GLU A CA 1
ATOM 1483 C C . GLU A 1 184 ? 11.432 5.416 10.703 1.00 81.00 184 GLU A C 1
ATOM 1485 O O . GLU A 1 184 ? 12.215 6.369 10.770 1.00 81.00 184 GLU A O 1
ATOM 1490 N N . THR A 1 185 ? 10.123 5.552 10.902 1.00 83.56 185 THR A N 1
ATOM 1491 C CA . THR A 1 185 ? 9.459 6.824 11.179 1.00 83.56 185 THR A CA 1
ATOM 1492 C C . THR A 1 185 ? 8.375 6.618 12.228 1.00 83.56 185 THR A C 1
ATOM 1494 O O . THR A 1 185 ? 7.513 5.760 12.085 1.00 83.56 185 THR A O 1
ATOM 1497 N N . ILE A 1 186 ? 8.373 7.451 13.267 1.00 85.69 186 ILE A N 1
ATOM 1498 C CA . ILE A 1 186 ? 7.300 7.497 14.265 1.00 85.69 186 ILE A CA 1
ATOM 1499 C C . ILE A 1 186 ? 6.680 8.887 14.219 1.00 85.69 186 ILE A C 1
ATOM 1501 O O . ILE A 1 186 ? 7.388 9.887 14.337 1.00 85.69 186 ILE A O 1
ATOM 1505 N N . LYS A 1 187 ? 5.360 8.955 14.059 1.00 87.19 187 LYS A N 1
ATOM 1506 C CA . LYS A 1 187 ? 4.576 10.189 14.128 1.00 87.19 187 LYS A CA 1
ATOM 1507 C C . LYS A 1 187 ? 3.524 10.062 15.221 1.00 87.19 187 LYS A C 1
ATOM 1509 O O . LYS A 1 187 ? 2.824 9.058 15.304 1.00 87.19 187 LYS A O 1
ATOM 1514 N N . ILE A 1 188 ? 3.402 11.089 16.053 1.00 86.94 188 ILE A N 1
ATOM 1515 C CA . ILE A 1 188 ? 2.388 11.169 17.110 1.00 86.94 188 ILE A CA 1
ATOM 1516 C C . ILE A 1 188 ? 1.470 12.346 16.781 1.00 86.94 188 ILE A C 1
ATOM 1518 O O . ILE A 1 188 ? 1.957 13.444 16.519 1.00 86.94 188 ILE A O 1
ATOM 1522 N N . GLN A 1 189 ? 0.158 12.113 16.803 1.00 85.81 189 GLN A N 1
ATOM 1523 C CA . GLN A 1 189 ? -0.872 13.122 16.551 1.00 85.81 189 GLN A CA 1
ATOM 1524 C C . GLN A 1 189 ? -1.905 13.050 17.675 1.00 85.81 189 GLN A C 1
ATOM 1526 O O . GLN A 1 189 ? -2.762 12.169 17.688 1.00 85.81 189 GLN A O 1
ATOM 1531 N N . GLY A 1 190 ? -1.792 13.951 18.655 1.00 88.19 190 GLY A N 1
ATOM 1532 C CA . GLY A 1 190 ? -2.596 13.879 19.877 1.00 88.19 190 GLY A CA 1
ATOM 1533 C C . GLY A 1 190 ? -2.392 12.542 20.598 1.00 88.19 190 GLY A C 1
ATOM 1534 O O . GLY A 1 190 ? -1.267 12.177 20.941 1.00 88.19 190 GLY A O 1
ATOM 1535 N N . GLU A 1 191 ? -3.478 11.792 20.785 1.00 90.31 191 GLU A N 1
ATOM 1536 C CA . GLU A 1 191 ? -3.467 10.461 21.408 1.00 90.31 191 GLU A CA 1
ATOM 1537 C C . GLU A 1 191 ? -3.262 9.307 20.408 1.00 90.31 191 GLU A C 1
ATOM 1539 O O . GLU A 1 191 ? -3.232 8.132 20.800 1.00 90.31 191 GLU A O 1
ATOM 1544 N N . HIS A 1 192 ? -3.106 9.628 19.122 1.00 93.31 192 HIS A N 1
ATOM 1545 C CA . HIS A 1 192 ? -2.869 8.678 18.042 1.00 93.31 192 HIS A CA 1
ATOM 1546 C C . HIS A 1 192 ? -1.379 8.532 17.738 1.00 93.31 192 HIS A C 1
ATOM 1548 O O . HIS A 1 192 ? -0.574 9.439 17.964 1.00 93.31 192 HIS A O 1
ATOM 1554 N N . MET A 1 193 ? -1.003 7.376 17.198 1.00 92.81 193 MET A N 1
ATOM 1555 C CA . MET A 1 193 ? 0.368 7.103 16.776 1.00 92.81 193 MET A CA 1
ATOM 1556 C C . MET A 1 193 ? 0.369 6.423 15.413 1.00 92.81 193 MET A C 1
ATOM 1558 O O . MET A 1 193 ? -0.377 5.477 15.189 1.00 92.81 193 MET A O 1
ATOM 1562 N N . PHE A 1 194 ? 1.252 6.874 14.536 1.00 91.31 194 PHE A N 1
ATOM 1563 C CA . PHE A 1 194 ? 1.667 6.152 13.347 1.00 91.31 194 PHE A CA 1
ATOM 1564 C C . PHE A 1 194 ? 3.122 5.715 13.518 1.00 91.31 194 PHE A C 1
ATOM 1566 O O . PHE A 1 194 ? 3.984 6.510 13.893 1.00 91.31 194 PHE A O 1
ATOM 1573 N N . LEU A 1 195 ? 3.387 4.443 13.262 1.00 89.69 195 LEU A N 1
ATOM 1574 C CA . LEU A 1 195 ? 4.701 3.828 13.348 1.00 89.69 195 LEU A CA 1
ATOM 1575 C C . LEU A 1 195 ? 4.967 3.113 12.030 1.00 89.69 195 LEU A C 1
ATOM 1577 O O . LEU A 1 195 ? 4.279 2.148 11.720 1.00 89.69 195 LEU A O 1
ATOM 1581 N N . HIS A 1 196 ? 5.987 3.567 11.316 1.00 87.12 196 HIS A N 1
ATOM 1582 C CA . HIS A 1 196 ? 6.614 2.866 10.209 1.00 87.12 196 HIS A CA 1
ATOM 1583 C C . HIS A 1 196 ? 7.944 2.302 10.690 1.00 87.12 196 HIS A C 1
ATOM 1585 O O . HIS A 1 196 ? 8.816 3.052 11.132 1.00 87.12 196 HIS A O 1
ATOM 1591 N N . LYS A 1 197 ? 8.118 0.990 10.599 1.00 84.25 197 LYS A N 1
ATOM 1592 C CA . LYS A 1 197 ? 9.329 0.285 11.001 1.00 84.25 197 LYS A CA 1
ATOM 1593 C C . LYS A 1 197 ? 9.821 -0.561 9.846 1.00 84.25 197 LYS A C 1
ATOM 1595 O O . LYS A 1 197 ? 9.119 -1.465 9.412 1.00 84.25 197 LYS A O 1
ATOM 1600 N N . SER A 1 198 ? 11.039 -0.299 9.404 1.00 79.25 198 SER A N 1
ATOM 1601 C CA . SER A 1 198 ? 11.678 -1.071 8.346 1.00 79.25 198 SER A CA 1
ATOM 1602 C C . SER A 1 198 ? 12.742 -1.999 8.911 1.00 79.25 198 SER A C 1
ATOM 1604 O O . SER A 1 198 ? 13.443 -1.670 9.872 1.00 79.25 198 SER A O 1
ATOM 1606 N N . SER A 1 199 ? 12.839 -3.177 8.314 1.00 77.44 199 SER A N 1
ATOM 1607 C CA . SER A 1 199 ? 13.967 -4.097 8.418 1.00 77.44 199 SER A CA 1
ATOM 1608 C C . SER A 1 199 ? 14.469 -4.391 7.006 1.00 77.44 199 SER A C 1
ATOM 1610 O O . SER A 1 199 ? 13.745 -4.134 6.052 1.00 77.44 199 SER A O 1
ATOM 1612 N N . ASP A 1 200 ? 15.659 -4.980 6.861 1.00 68.62 200 ASP A N 1
ATOM 1613 C CA . ASP A 1 200 ? 16.318 -5.196 5.557 1.00 68.62 200 ASP A CA 1
ATOM 1614 C C . ASP A 1 200 ? 15.443 -5.849 4.466 1.00 68.62 200 ASP A C 1
ATOM 1616 O O . ASP A 1 200 ? 15.756 -5.740 3.282 1.00 68.62 200 ASP A O 1
ATOM 1620 N N . VAL A 1 201 ? 14.377 -6.560 4.847 1.00 68.06 201 VAL A N 1
ATOM 1621 C CA . VAL A 1 201 ? 13.485 -7.270 3.918 1.00 68.06 201 VAL A CA 1
ATOM 1622 C C . VAL A 1 201 ? 12.012 -6.893 4.104 1.00 68.06 201 VAL A C 1
ATOM 1624 O O . VAL A 1 201 ? 11.218 -7.047 3.178 1.00 68.06 201 VAL A O 1
ATOM 1627 N N . VAL A 1 202 ? 11.624 -6.429 5.294 1.00 73.94 202 VAL A N 1
ATOM 1628 C CA . VAL A 1 202 ? 10.219 -6.310 5.692 1.00 73.94 202 VAL A CA 1
ATOM 1629 C C . VAL A 1 202 ? 9.972 -4.971 6.371 1.00 73.94 202 VAL A C 1
ATOM 1631 O O . VAL A 1 202 ? 10.562 -4.680 7.414 1.00 73.94 202 VAL A O 1
ATOM 1634 N N . ASP A 1 203 ? 9.032 -4.219 5.818 1.00 80.62 203 ASP A N 1
ATOM 1635 C CA . ASP A 1 203 ? 8.464 -3.014 6.398 1.00 80.62 203 ASP A CA 1
ATOM 1636 C C . ASP A 1 203 ? 7.171 -3.350 7.143 1.00 80.62 203 ASP A C 1
ATOM 1638 O O . ASP A 1 203 ? 6.408 -4.258 6.791 1.00 80.62 203 ASP A O 1
ATOM 1642 N N . ARG A 1 204 ? 6.924 -2.602 8.211 1.00 83.50 204 ARG A N 1
ATOM 1643 C CA . ARG A 1 204 ? 5.749 -2.715 9.059 1.00 83.50 204 ARG A CA 1
ATOM 1644 C C . ARG A 1 204 ? 5.189 -1.338 9.322 1.00 83.50 204 ARG A C 1
ATOM 1646 O O . ARG A 1 204 ? 5.894 -0.482 9.845 1.00 83.50 204 ARG A O 1
ATOM 1653 N N . ASP A 1 205 ? 3.894 -1.201 9.097 1.00 87.62 205 ASP A N 1
ATOM 1654 C CA . ASP A 1 205 ? 3.166 -0.003 9.471 1.00 87.62 205 ASP A CA 1
ATOM 1655 C C . ASP A 1 205 ? 2.096 -0.296 10.513 1.00 87.62 205 ASP A C 1
ATOM 1657 O O . ASP A 1 205 ? 1.415 -1.321 10.463 1.00 87.62 205 ASP A O 1
ATOM 1661 N N . ILE A 1 206 ? 1.961 0.611 11.476 1.00 91.19 206 ILE A N 1
ATOM 1662 C CA . ILE A 1 206 ? 0.975 0.545 12.547 1.00 91.19 206 ILE A CA 1
ATOM 1663 C C . ILE A 1 206 ? 0.337 1.924 12.711 1.00 91.19 206 ILE A C 1
ATOM 1665 O O . ILE A 1 206 ? 1.029 2.904 12.975 1.00 91.19 206 ILE A O 1
ATOM 1669 N N . ILE A 1 207 ? -0.991 1.986 12.630 1.00 92.94 207 ILE A N 1
ATOM 1670 C CA . ILE A 1 207 ? -1.792 3.116 13.111 1.00 92.94 207 ILE A CA 1
ATOM 1671 C C . ILE A 1 207 ? -2.453 2.685 14.412 1.00 92.94 207 ILE A C 1
ATOM 1673 O O . ILE A 1 207 ? -3.159 1.682 14.468 1.00 92.94 207 ILE A O 1
ATOM 1677 N N . PHE A 1 208 ? -2.235 3.463 15.458 1.00 94.69 208 PHE A N 1
ATOM 1678 C CA . PHE A 1 208 ? -2.813 3.277 16.773 1.00 94.69 208 PHE A CA 1
ATOM 1679 C C . PHE A 1 208 ? -3.806 4.408 17.040 1.00 94.69 208 PHE A C 1
ATOM 1681 O O . PHE A 1 208 ? -3.406 5.552 17.270 1.00 94.69 208 PHE A O 1
ATOM 1688 N N . LEU A 1 209 ? -5.098 4.088 17.013 1.00 96.06 209 LEU A N 1
ATOM 1689 C CA . LEU A 1 209 ? -6.185 5.018 17.300 1.00 96.06 209 LEU A CA 1
ATOM 1690 C C . LEU A 1 209 ? -6.672 4.824 18.738 1.00 96.06 209 LEU A C 1
ATOM 1692 O O . LEU A 1 209 ? -6.915 3.696 19.171 1.00 96.06 209 LEU A O 1
ATOM 1696 N N . THR A 1 210 ? -6.845 5.928 19.462 1.00 95.44 210 THR A N 1
ATOM 1697 C CA . THR A 1 210 ? -7.267 5.955 20.866 1.00 95.44 210 THR A CA 1
ATOM 1698 C C . THR A 1 210 ? -8.629 6.616 20.941 1.00 95.44 210 THR A C 1
ATOM 1700 O O . THR A 1 210 ? -8.799 7.714 20.421 1.00 95.44 210 THR A O 1
ATOM 1703 N N . ASN A 1 211 ? -9.599 5.990 21.600 1.00 95.62 211 ASN A N 1
ATOM 1704 C CA . ASN A 1 211 ? -10.893 6.626 21.801 1.00 95.62 211 ASN A CA 1
ATOM 1705 C C . ASN A 1 211 ? -10.861 7.560 23.017 1.00 95.62 211 ASN A C 1
ATOM 1707 O O . ASN A 1 211 ? -10.767 7.104 24.157 1.00 95.62 211 ASN A O 1
ATOM 1711 N N . GLN A 1 212 ? -10.979 8.865 22.783 1.00 91.88 212 GLN A N 1
ATOM 1712 C CA . GLN A 1 212 ? -11.010 9.865 23.855 1.00 91.88 212 GLN A CA 1
ATOM 1713 C C . GLN A 1 212 ? -12.401 10.063 24.487 1.00 91.88 212 GLN A C 1
ATOM 1715 O O . GLN A 1 212 ? -12.514 10.686 25.540 1.00 91.88 212 GLN A O 1
ATOM 1720 N N . PHE A 1 213 ? -13.465 9.511 23.891 1.00 92.56 213 PHE A N 1
ATOM 1721 C CA . PHE A 1 213 ? -14.856 9.732 24.310 1.00 92.56 213 PHE A CA 1
ATOM 1722 C C . PHE A 1 213 ? -15.441 8.594 25.162 1.00 92.56 213 PHE A C 1
ATOM 1724 O O . PHE A 1 213 ? -16.661 8.438 25.275 1.00 92.56 213 PHE A O 1
ATOM 1731 N N . ILE A 1 214 ? -14.584 7.799 25.802 1.00 90.62 214 ILE A N 1
ATOM 1732 C CA . ILE A 1 214 ? -14.996 6.739 26.727 1.00 90.62 214 ILE A CA 1
ATOM 1733 C C . ILE A 1 214 ? -15.496 7.378 28.032 1.00 90.62 214 ILE A C 1
ATOM 1735 O O . ILE A 1 214 ? -14.722 7.958 28.792 1.00 90.62 214 ILE A O 1
ATOM 1739 N N . LYS A 1 215 ? -16.799 7.264 28.307 1.00 80.06 215 LYS A N 1
ATOM 1740 C CA . LYS A 1 215 ? -17.446 7.942 29.448 1.00 80.06 215 LYS A CA 1
ATOM 1741 C C . LYS A 1 215 ? -17.326 7.169 30.762 1.00 80.06 215 LYS A C 1
ATOM 1743 O O . LYS A 1 215 ? -16.988 7.748 31.790 1.00 80.06 215 LYS A O 1
ATOM 1748 N N . ASP A 1 216 ? -17.566 5.860 30.718 1.00 79.06 216 ASP A N 1
ATOM 1749 C CA . ASP A 1 216 ? -17.848 5.077 31.932 1.00 79.06 216 ASP A CA 1
ATOM 1750 C C . ASP A 1 216 ? -16.627 4.329 32.482 1.00 79.06 216 ASP A C 1
ATOM 1752 O O . ASP A 1 216 ? -16.674 3.738 33.560 1.00 79.06 216 ASP A O 1
ATOM 1756 N N . LYS A 1 217 ? -15.517 4.319 31.736 1.00 80.38 217 LYS A N 1
ATOM 1757 C CA . LYS A 1 217 ? -14.317 3.547 32.072 1.00 80.38 217 LYS A CA 1
ATOM 1758 C C . LYS A 1 217 ? -13.071 4.352 31.753 1.00 80.38 217 LYS A C 1
ATOM 1760 O O . LYS A 1 217 ? -12.804 4.664 30.600 1.00 80.38 217 LYS A O 1
ATOM 1765 N N . LYS A 1 218 ? -12.280 4.675 32.775 1.00 79.12 218 LYS A N 1
ATOM 1766 C CA . LYS A 1 218 ? -11.018 5.394 32.580 1.00 79.12 218 LYS A CA 1
ATOM 1767 C C . LYS A 1 218 ? -9.890 4.414 32.306 1.00 79.12 218 LYS A C 1
ATOM 1769 O O . LYS A 1 218 ? -9.584 3.560 33.135 1.00 79.12 218 LYS A O 1
ATOM 1774 N N . ILE A 1 219 ? -9.240 4.584 31.163 1.00 86.81 219 ILE A N 1
ATOM 1775 C CA . ILE A 1 219 ? -7.952 3.956 30.892 1.00 86.81 219 ILE A CA 1
ATOM 1776 C C . ILE A 1 219 ? -6.886 4.859 31.495 1.00 86.81 219 ILE A C 1
ATOM 1778 O O . ILE A 1 219 ? -6.850 6.058 31.223 1.00 86.81 219 ILE A O 1
ATOM 1782 N N . THR A 1 220 ? -6.039 4.306 32.362 1.00 88.69 220 THR A N 1
ATOM 1783 C CA . THR A 1 220 ? -4.966 5.108 32.956 1.00 88.69 220 THR A CA 1
ATOM 1784 C C . THR A 1 220 ? -3.913 5.444 31.895 1.00 88.69 220 THR A C 1
ATOM 1786 O O . THR A 1 220 ? -3.624 4.591 31.051 1.00 88.69 220 THR A O 1
ATOM 1789 N N . PRO A 1 221 ? -3.262 6.619 31.958 1.00 87.38 221 PRO A N 1
ATOM 1790 C CA . PRO A 1 221 ? -2.169 6.957 31.043 1.00 87.38 221 PRO A CA 1
ATOM 1791 C C . PRO A 1 221 ? -1.051 5.903 31.028 1.00 87.38 221 PRO A C 1
ATOM 1793 O O . PRO A 1 221 ? -0.480 5.604 29.983 1.00 87.38 221 PRO A O 1
ATOM 1796 N N . ASN A 1 222 ? -0.785 5.273 32.178 1.00 90.69 222 ASN A N 1
ATOM 1797 C CA . ASN A 1 222 ? 0.174 4.176 32.295 1.00 90.69 222 ASN A CA 1
ATOM 1798 C C . ASN A 1 222 ? -0.252 2.941 31.480 1.00 90.69 222 ASN A C 1
ATOM 1800 O O . ASN A 1 222 ? 0.572 2.338 30.799 1.00 90.69 222 ASN A O 1
ATOM 1804 N N . SER A 1 223 ? -1.538 2.573 31.515 1.00 90.06 223 SER A N 1
ATOM 1805 C CA . SER A 1 223 ? -2.080 1.486 30.690 1.00 90.06 223 SER A CA 1
ATOM 1806 C C . SER A 1 223 ? -1.946 1.801 29.201 1.00 90.06 223 SER A C 1
ATOM 1808 O O . SER A 1 223 ? -1.453 0.960 28.454 1.00 90.06 223 SER A O 1
ATOM 1810 N N . THR A 1 224 ? -2.315 3.015 28.780 1.00 89.44 224 THR A N 1
ATOM 1811 C CA . THR A 1 224 ? -2.178 3.462 27.384 1.00 89.44 224 THR A CA 1
ATOM 1812 C C . THR A 1 224 ? -0.724 3.415 26.922 1.00 89.44 224 THR A C 1
ATOM 1814 O O . THR A 1 224 ? -0.440 2.867 25.861 1.00 89.44 224 THR A O 1
ATOM 1817 N N . SER A 1 225 ? 0.204 3.920 27.740 1.00 88.06 225 SER A N 1
ATOM 1818 C CA . SER A 1 225 ? 1.639 3.910 27.438 1.00 88.06 225 SER A CA 1
ATOM 1819 C C . SER A 1 225 ? 2.178 2.488 27.271 1.00 88.06 225 SER A C 1
ATOM 1821 O O . SER A 1 225 ? 2.789 2.182 26.251 1.00 88.06 225 SER A O 1
ATOM 1823 N N . LYS A 1 226 ? 1.864 1.578 28.205 1.00 90.56 226 LYS A N 1
ATOM 1824 C CA . LYS A 1 226 ? 2.286 0.168 28.127 1.00 90.56 226 LYS A CA 1
ATOM 1825 C C . LYS A 1 226 ? 1.744 -0.545 26.890 1.00 90.56 226 LYS A C 1
ATOM 1827 O O . LYS A 1 226 ? 2.468 -1.312 26.263 1.00 90.56 226 LYS A O 1
ATOM 1832 N N . ILE A 1 227 ? 0.481 -0.296 26.537 1.00 90.31 227 ILE A N 1
ATOM 1833 C CA . ILE A 1 227 ? -0.125 -0.866 25.329 1.00 90.31 227 ILE A CA 1
ATOM 1834 C C . ILE A 1 227 ? 0.553 -0.287 24.086 1.00 90.31 227 ILE A C 1
ATOM 1836 O O . ILE A 1 227 ? 0.928 -1.040 23.202 1.00 90.31 227 ILE A O 1
ATOM 1840 N N . ARG A 1 228 ? 0.773 1.028 24.011 1.00 88.81 228 ARG A N 1
ATOM 1841 C CA . ARG A 1 228 ? 1.463 1.650 22.871 1.00 88.81 228 ARG A CA 1
ATOM 1842 C C . ARG A 1 228 ? 2.886 1.104 22.712 1.00 88.81 228 ARG A C 1
ATOM 1844 O O . ARG A 1 228 ? 3.290 0.746 21.610 1.00 88.81 228 ARG A O 1
ATOM 1851 N N . GLN A 1 229 ? 3.620 0.991 23.817 1.00 88.12 229 GLN A N 1
ATOM 1852 C CA . GLN A 1 229 ? 4.993 0.495 23.851 1.00 88.12 229 GLN A CA 1
ATOM 1853 C C . GLN A 1 229 ? 5.098 -0.964 23.388 1.00 88.12 229 GLN A C 1
ATOM 1855 O O . GLN A 1 229 ? 6.044 -1.299 22.677 1.00 88.12 229 GLN A O 1
ATOM 1860 N N . SER A 1 230 ? 4.099 -1.809 23.673 1.00 88.12 230 SER A N 1
ATOM 1861 C CA . SER A 1 230 ? 4.095 -3.192 23.177 1.00 88.12 230 SER A CA 1
ATOM 1862 C C . SER A 1 230 ? 4.031 -3.283 21.646 1.00 88.12 230 SER A C 1
ATOM 1864 O O . SER A 1 230 ? 4.552 -4.233 21.072 1.00 88.12 230 SER A O 1
ATOM 1866 N N . PHE A 1 231 ? 3.485 -2.282 20.953 1.00 82.94 231 PHE A N 1
ATOM 1867 C CA . PHE A 1 231 ? 3.509 -2.236 19.486 1.00 82.94 231 PHE A CA 1
ATOM 1868 C C . PHE A 1 231 ? 4.817 -1.667 18.913 1.00 82.94 231 PHE A C 1
ATOM 1870 O O . PHE A 1 231 ? 5.183 -2.003 17.788 1.00 82.94 231 PHE A O 1
ATOM 1877 N N . VAL A 1 232 ? 5.547 -0.857 19.685 1.00 81.69 232 VAL A N 1
ATOM 1878 C CA . VAL A 1 232 ? 6.846 -0.282 19.286 1.00 81.69 232 VAL A CA 1
ATOM 1879 C C . VAL A 1 232 ? 7.985 -1.295 19.471 1.00 81.69 232 VAL A C 1
ATOM 1881 O O . VAL A 1 232 ? 8.820 -1.495 18.580 1.00 81.69 232 VAL A O 1
ATOM 1884 N N . GLU A 1 233 ? 8.022 -1.953 20.631 1.00 77.00 233 GLU A N 1
ATOM 1885 C CA . GLU A 1 233 ? 9.146 -2.798 21.050 1.00 77.00 233 GLU A CA 1
ATOM 1886 C C . GLU A 1 233 ? 9.127 -4.188 20.422 1.00 77.00 233 GLU A C 1
ATOM 1888 O O . GLU A 1 233 ? 10.182 -4.800 20.224 1.00 77.00 233 GLU A O 1
ATOM 1893 N N . VAL A 1 234 ? 7.949 -4.710 20.076 1.00 65.88 234 VAL A N 1
ATOM 1894 C CA . VAL A 1 234 ? 7.865 -6.102 19.652 1.00 65.88 234 VAL A CA 1
ATOM 1895 C C . VAL A 1 234 ? 8.372 -6.274 18.217 1.00 65.88 234 VAL A C 1
ATOM 1897 O O . VAL A 1 234 ? 7.688 -5.986 17.234 1.00 65.88 234 VAL A O 1
ATOM 1900 N N . ARG A 1 235 ? 9.577 -6.847 18.107 1.00 56.41 235 ARG A N 1
ATOM 1901 C CA . ARG A 1 235 ? 10.201 -7.270 16.839 1.00 56.41 235 ARG A CA 1
ATOM 1902 C C . ARG A 1 235 ? 9.414 -8.367 16.102 1.00 56.41 235 ARG A C 1
ATOM 1904 O O . ARG A 1 235 ? 9.456 -8.396 14.883 1.00 56.41 235 ARG A O 1
ATOM 1911 N N . ASN A 1 236 ? 8.652 -9.202 16.821 1.00 52.59 236 ASN A N 1
ATOM 1912 C CA . ASN A 1 236 ? 8.051 -10.444 16.297 1.00 52.59 236 ASN A CA 1
ATOM 1913 C C . ASN A 1 236 ? 6.512 -10.509 16.364 1.00 52.59 236 ASN A C 1
ATOM 1915 O O . ASN A 1 236 ? 5.943 -11.597 16.320 1.00 52.59 236 ASN A O 1
ATOM 1919 N N . PHE A 1 237 ? 5.804 -9.389 16.527 1.00 47.75 237 PHE A N 1
ATOM 1920 C CA . PHE A 1 237 ? 4.343 -9.446 16.618 1.00 47.75 237 PHE A CA 1
ATOM 1921 C C . PHE A 1 237 ? 3.812 -9.785 15.221 1.00 47.75 237 PHE A C 1
ATOM 1923 O O . PHE A 1 237 ? 3.968 -8.972 14.315 1.00 47.75 237 PHE A O 1
ATOM 1930 N N . LEU A 1 238 ? 3.203 -10.968 15.080 1.00 47.97 238 LEU A N 1
ATOM 1931 C CA . LEU A 1 238 ? 2.453 -11.432 13.904 1.00 47.97 238 LEU A CA 1
ATOM 1932 C C . LEU A 1 238 ? 3.304 -11.867 12.691 1.00 47.97 238 LEU A C 1
ATOM 1934 O O . LEU A 1 238 ? 3.139 -11.325 11.600 1.00 47.97 238 LEU A O 1
ATOM 1938 N N . LEU A 1 239 ? 4.167 -12.876 12.882 1.00 42.91 239 LEU A N 1
ATOM 1939 C CA . LEU A 1 239 ? 4.281 -13.934 11.862 1.00 42.91 239 LEU A CA 1
ATOM 1940 C C . LEU A 1 239 ? 2.964 -14.724 11.813 1.00 42.91 239 LEU A C 1
ATOM 1942 O O . LEU A 1 239 ? 2.354 -14.898 12.897 1.00 42.91 239 LEU A O 1
#

pLDDT: mean 87.29, std 10.39, range [42.91, 98.44]

Radius of gyration: 21.65 Å; chains: 1; bounding box: 49×29×61 Å

Sequence (239 aa):
EITELTPSVQAKESNTTFDEISKVLFQNRFKDPKKQINCLGKIDKSLSKPSLELIISKIIQCIDKCRTNGFEEFIGNGVKFAFAMDDKLNMLKNWGELHDVHSLLEGPSYDVDEIYRLGTKIDKEQEQLPKNHLNIVVIRDTTLFIMFGKAIEEKISRLEEYVYRYNHLAFCIIAATYNGGIKETIKIQGEHMFLHKSSDVVDRDIIFLTNQFIKDKKITPNSTSKIRQSFVEVRNFLL